Protein AF-W2NBD0-F1 (afdb_monomer)

Sequence (251 aa):
MLGKSKGVVDDVFKLLNLNTVLDDLLSHANWGAWVKYVEDSIPQNHRKDVLLETLLKHYDDQHTLSMLTKAMEDPSTTEIATALESHLSQAIKNQVNIWKDKRLGPGDVLKAFPAGEYASLDDIVGSNFLNSWVRYVDNVAPDADKVSEILTPLISRFGTDGVMNAIASSSAAQSKSLEDLLFKNWLGGPRVQSRTVEIVKRFVRSAFGNNVPKRVDDIVARYAVRYEKEGKTANDILRNIEATIARTATL

Nearest PDB structures (foldseek):
  7rqf-assembly1_A  TM=2.477E-01  e=3.258E-01  Pseudomonas aeruginosa PAO1
  9co0-assembly1_D  TM=1.928E-01  e=7.494E+00  Escherichia coli

Secondary structure (DSSP, 8-state):
--PPPHHHHHHHHHHTTTTS-GGGGGGSTTHHHHHHHHHHHS-GGGHHHHHHHHHHHHS-HHHHHHHHHHHTSSTTTHHHHHHHHHHHHHHHHHHHHHHHHTT--GGGHHHHS-TTT--SHHHHHHSHHHHHHHHHHHHH-TTS-HIIIIIHHHHHHH-HHHHHHHHHHS-TTTSHHHHHHHHHHHHT-SS--PPPHHHHHHHHHHHHTT---HHHHHHHHHHHHHIIIIIHHHHHHHHHHHHHHHHHHT-

Organism: Phytophthora nicotianae (NCBI:txid4792)

Structure (mmCIF, N/CA/C/O backbone):
data_AF-W2NBD0-F1
#
_entry.id   AF-W2NBD0-F1
#
loop_
_atom_site.group_PDB
_atom_site.id
_atom_site.type_symbol
_atom_site.label_atom_id
_atom_site.label_alt_id
_atom_site.label_comp_id
_atom_site.label_asym_id
_atom_site.label_entity_id
_atom_site.label_seq_id
_atom_site.pdbx_PDB_ins_code
_atom_site.Cartn_x
_atom_site.Cartn_y
_atom_site.Cartn_z
_atom_site.occupancy
_atom_site.B_iso_or_equiv
_atom_site.auth_seq_id
_atom_site.auth_comp_id
_atom_site.auth_asym_id
_atom_site.auth_atom_id
_atom_site.pdbx_PDB_model_num
ATOM 1 N N . MET A 1 1 ? 6.329 -3.010 -38.662 1.00 36.00 1 MET A N 1
ATOM 2 C CA . MET A 1 1 ? 6.947 -4.058 -37.823 1.00 36.00 1 MET A CA 1
ATOM 3 C C . MET A 1 1 ? 5.980 -4.387 -36.701 1.00 36.00 1 MET A C 1
ATOM 5 O O . MET A 1 1 ? 5.476 -3.460 -36.083 1.00 36.00 1 MET A O 1
ATOM 9 N N . LEU A 1 2 ? 5.655 -5.663 -36.495 1.00 44.69 2 LEU A N 1
ATOM 10 C CA . LEU A 1 2 ? 4.811 -6.098 -35.379 1.00 44.69 2 LEU A CA 1
ATOM 11 C C . LEU A 1 2 ? 5.685 -6.094 -34.120 1.00 44.69 2 LEU A C 1
ATOM 13 O O . LEU A 1 2 ? 6.594 -6.916 -34.019 1.00 44.69 2 LEU A O 1
ATOM 17 N N . GLY A 1 3 ? 5.463 -5.133 -33.219 1.00 53.34 3 GLY A N 1
ATOM 18 C CA . GLY A 1 3 ? 6.144 -5.105 -31.923 1.00 53.34 3 GLY A CA 1
ATOM 19 C C . GLY A 1 3 ? 5.927 -6.428 -31.189 1.00 53.34 3 GLY A C 1
ATOM 20 O O . GLY A 1 3 ? 4.843 -7.014 -31.270 1.00 53.34 3 GLY A O 1
ATOM 21 N N . LYS A 1 4 ? 6.964 -6.943 -30.522 1.00 66.81 4 LYS A N 1
ATOM 22 C CA . LYS A 1 4 ? 6.825 -8.167 -29.717 1.00 66.81 4 LYS A CA 1
ATOM 23 C C . LYS A 1 4 ? 5.887 -7.880 -28.541 1.00 66.81 4 LYS A C 1
ATOM 25 O O . LYS A 1 4 ? 5.804 -6.750 -28.065 1.00 66.81 4 LYS A O 1
ATOM 30 N N . SER A 1 5 ? 5.140 -8.889 -28.093 1.00 76.81 5 SER A N 1
ATOM 31 C CA . SER A 1 5 ? 4.182 -8.704 -27.000 1.00 76.81 5 SER A CA 1
ATOM 32 C C . SER A 1 5 ? 4.900 -8.461 -25.668 1.00 76.81 5 SER A C 1
ATOM 34 O O . SER A 1 5 ? 6.008 -8.953 -25.448 1.00 76.81 5 SER A O 1
ATOM 36 N N . LYS A 1 6 ? 4.236 -7.747 -24.750 1.00 77.25 6 LYS A N 1
ATOM 37 C CA . LYS A 1 6 ? 4.728 -7.486 -23.384 1.00 77.25 6 LYS A CA 1
ATOM 38 C C . LYS A 1 6 ? 5.143 -8.768 -22.643 1.00 77.25 6 LYS A C 1
ATOM 40 O O . LYS A 1 6 ? 6.111 -8.757 -21.898 1.00 77.25 6 LYS A O 1
ATOM 45 N N . GLY A 1 7 ? 4.456 -9.887 -22.901 1.00 79.12 7 GLY A N 1
ATOM 46 C CA . GLY A 1 7 ? 4.801 -11.191 -22.324 1.00 79.12 7 GLY A CA 1
ATOM 47 C C . GLY A 1 7 ? 6.192 -11.690 -22.725 1.00 79.12 7 GLY A C 1
ATOM 48 O O . GLY A 1 7 ? 6.914 -12.206 -21.887 1.00 79.12 7 GLY A O 1
ATOM 49 N N . VAL A 1 8 ? 6.623 -11.451 -23.967 1.00 87.62 8 VAL A N 1
ATOM 50 C CA . VAL A 1 8 ? 7.966 -11.861 -24.410 1.00 87.62 8 VAL A CA 1
ATOM 51 C C . VAL A 1 8 ? 9.048 -10.994 -23.760 1.00 87.62 8 VAL A C 1
ATOM 53 O O . VAL A 1 8 ? 10.109 -11.497 -23.403 1.00 87.62 8 VAL A O 1
ATOM 56 N N . VAL A 1 9 ? 8.785 -9.698 -23.567 1.00 92.06 9 VAL A N 1
ATOM 57 C CA . VAL A 1 9 ? 9.707 -8.803 -22.845 1.00 92.06 9 VAL A CA 1
ATOM 58 C C . VAL A 1 9 ? 9.909 -9.260 -21.397 1.00 92.06 9 VAL A C 1
ATOM 60 O O . VAL A 1 9 ? 11.041 -9.272 -20.911 1.00 92.06 9 VAL A O 1
ATOM 63 N N . ASP A 1 10 ? 8.825 -9.673 -20.743 1.00 88.38 10 ASP A N 1
ATOM 64 C CA . ASP A 1 10 ? 8.831 -10.238 -19.393 1.00 88.38 10 ASP A CA 1
ATOM 65 C C . ASP A 1 10 ? 9.623 -11.553 -19.305 1.00 88.38 10 ASP A C 1
ATOM 67 O O . ASP A 1 10 ? 10.409 -11.751 -18.379 1.00 88.38 10 ASP A O 1
ATOM 71 N N . ASP A 1 11 ? 9.463 -12.440 -20.287 1.00 91.94 11 ASP A N 1
ATOM 72 C CA . ASP A 1 11 ? 10.198 -13.706 -20.333 1.00 91.94 11 ASP A CA 1
ATOM 73 C C . ASP A 1 11 ? 11.707 -13.480 -20.501 1.00 91.94 11 ASP A C 1
ATOM 75 O O . ASP A 1 11 ? 12.511 -14.135 -19.836 1.00 91.94 11 ASP A O 1
ATOM 79 N N . VAL A 1 12 ? 12.109 -12.514 -21.336 1.00 94.56 12 VAL A N 1
ATOM 80 C CA . VAL A 1 12 ? 13.527 -12.149 -21.500 1.00 94.56 12 VAL A CA 1
ATOM 81 C C . VAL A 1 12 ? 14.085 -11.495 -20.233 1.00 94.56 12 VAL A C 1
ATOM 83 O O . VAL A 1 12 ? 15.227 -11.768 -19.868 1.00 94.56 12 VAL A O 1
ATOM 86 N N . PHE A 1 13 ? 13.293 -10.689 -19.520 1.00 94.44 13 PHE A N 1
ATOM 87 C CA . PHE A 1 13 ? 13.691 -10.117 -18.228 1.00 94.44 13 PHE A CA 1
ATOM 88 C C . PHE A 1 13 ? 14.053 -11.208 -17.211 1.00 94.44 13 PHE A C 1
ATOM 90 O O . PHE A 1 13 ? 15.125 -11.173 -16.600 1.00 94.44 13 PHE A O 1
ATOM 97 N N . LYS A 1 14 ? 13.193 -12.228 -17.095 1.00 92.38 14 LYS A N 1
ATOM 98 C CA . LYS A 1 14 ? 13.426 -13.398 -16.236 1.00 92.38 14 LYS A CA 1
ATOM 99 C C . LYS A 1 14 ? 14.607 -14.237 -16.703 1.00 92.38 14 LYS A C 1
ATOM 101 O O . LYS A 1 14 ? 15.419 -14.649 -15.885 1.00 92.38 14 LYS A O 1
ATOM 106 N N . LEU A 1 15 ? 14.729 -14.473 -18.012 1.00 95.50 15 LEU A N 1
ATOM 107 C CA . LEU A 1 15 ? 15.836 -15.244 -18.590 1.00 95.50 15 LEU A CA 1
ATOM 108 C C . LEU A 1 15 ? 17.200 -14.628 -18.251 1.00 95.50 15 LEU A C 1
ATOM 110 O O . LEU A 1 15 ? 18.184 -15.342 -18.078 1.00 95.50 15 LEU A O 1
ATOM 114 N N . LEU A 1 16 ? 17.250 -13.301 -18.139 1.00 95.25 16 LEU A N 1
ATOM 115 C CA . LEU A 1 16 ? 18.443 -12.548 -17.766 1.00 95.25 16 LEU A CA 1
ATOM 116 C C . LEU A 1 16 ? 18.661 -12.449 -16.246 1.00 95.25 16 LEU A C 1
ATOM 118 O O . LEU A 1 16 ? 19.601 -11.770 -15.823 1.00 95.25 16 LEU A O 1
ATOM 122 N N . ASN A 1 17 ? 17.834 -13.140 -15.450 1.00 92.50 17 ASN A N 1
ATOM 123 C CA . ASN A 1 17 ? 17.801 -13.138 -13.983 1.00 92.50 17 ASN A CA 1
ATOM 124 C C . ASN A 1 17 ? 17.629 -11.739 -13.377 1.00 92.50 17 ASN A C 1
ATOM 126 O O . ASN A 1 17 ? 18.101 -11.456 -12.278 1.00 92.50 17 ASN A O 1
ATOM 130 N N . LEU A 1 18 ? 16.947 -10.846 -14.097 1.00 93.62 18 LEU A N 1
ATOM 131 C CA . LEU A 1 18 ? 16.727 -9.473 -13.653 1.00 93.62 18 LEU A CA 1
ATOM 132 C C . LEU A 1 18 ? 15.542 -9.341 -12.697 1.00 93.62 18 LEU A C 1
ATOM 134 O O . LEU A 1 18 ? 15.295 -8.241 -12.227 1.00 93.62 18 LEU A O 1
ATOM 138 N N . ASN A 1 19 ? 14.825 -10.427 -12.389 1.00 89.38 19 ASN A N 1
ATOM 139 C CA . ASN A 1 19 ? 13.676 -10.472 -11.475 1.00 89.38 19 ASN A CA 1
ATOM 140 C C . ASN A 1 19 ? 14.040 -10.867 -10.028 1.00 89.38 19 ASN A C 1
ATOM 142 O O . ASN A 1 19 ? 13.145 -11.094 -9.218 1.00 89.38 19 ASN A O 1
ATOM 146 N N . THR A 1 20 ? 15.331 -10.994 -9.705 1.00 85.94 20 THR A N 1
ATOM 147 C CA . THR A 1 20 ? 15.807 -11.412 -8.372 1.00 85.94 20 THR A CA 1
ATOM 148 C C . THR A 1 20 ? 16.896 -10.507 -7.780 1.00 85.94 20 THR A C 1
ATOM 150 O O . THR A 1 20 ? 17.528 -10.890 -6.800 1.00 85.94 20 THR A O 1
ATOM 153 N N . VAL A 1 21 ? 17.166 -9.342 -8.376 1.00 86.75 21 VAL A N 1
ATOM 154 C CA . VAL A 1 21 ? 18.350 -8.497 -8.102 1.00 86.75 21 VAL A CA 1
ATOM 155 C C . VAL A 1 21 ? 17.994 -7.012 -7.947 1.00 86.75 21 VAL A C 1
ATOM 157 O O . VAL A 1 21 ? 18.671 -6.156 -8.501 1.00 86.75 21 VAL A O 1
ATOM 160 N N . LEU A 1 22 ? 16.915 -6.692 -7.221 1.00 85.19 22 LEU A N 1
ATOM 161 C CA . LEU A 1 22 ? 16.358 -5.332 -7.171 1.00 85.19 22 LEU A CA 1
ATOM 162 C C . LEU A 1 22 ? 17.394 -4.248 -6.833 1.00 85.19 22 LEU A C 1
ATOM 164 O O . LEU A 1 22 ? 17.531 -3.298 -7.597 1.00 85.19 22 LEU A O 1
ATOM 168 N N . ASP A 1 23 ? 18.131 -4.395 -5.729 1.00 84.00 23 ASP A N 1
ATOM 169 C CA . ASP A 1 23 ? 19.003 -3.334 -5.194 1.00 84.00 23 ASP A CA 1
ATOM 170 C C . ASP A 1 23 ? 20.110 -2.880 -6.159 1.00 84.00 23 ASP A C 1
ATOM 172 O O . ASP A 1 23 ? 20.491 -1.709 -6.135 1.00 84.00 23 ASP A O 1
ATOM 176 N N . ASP A 1 24 ? 20.578 -3.787 -7.020 1.00 86.31 24 ASP A N 1
ATOM 177 C CA . ASP A 1 24 ? 21.646 -3.557 -8.000 1.00 86.31 24 ASP A CA 1
ATOM 178 C C . ASP A 1 24 ? 21.129 -3.682 -9.444 1.00 86.31 24 ASP A C 1
ATOM 180 O O . ASP A 1 24 ? 21.897 -3.857 -10.389 1.00 86.31 24 ASP A O 1
ATOM 184 N N . LEU A 1 25 ? 19.808 -3.618 -9.647 1.00 92.00 25 LEU A N 1
ATOM 185 C CA . LEU A 1 25 ? 19.186 -3.926 -10.933 1.00 92.00 25 LEU A CA 1
ATOM 186 C C . LEU A 1 25 ? 19.734 -3.057 -12.066 1.00 92.00 25 LEU A C 1
ATOM 188 O O . LEU A 1 25 ? 20.063 -3.569 -13.133 1.00 92.00 25 LEU A O 1
ATOM 192 N N . LEU A 1 26 ? 19.828 -1.747 -11.832 1.00 91.19 26 LEU A N 1
ATOM 193 C CA . LEU A 1 26 ? 20.241 -0.780 -12.851 1.00 91.19 26 LEU A CA 1
ATOM 194 C C . LEU A 1 26 ? 21.747 -0.823 -13.148 1.00 91.19 26 LEU A C 1
ATOM 196 O O . LEU A 1 26 ? 22.162 -0.375 -14.216 1.00 91.19 26 LEU A O 1
ATOM 200 N N . SER A 1 27 ? 22.551 -1.390 -12.245 1.00 89.62 27 SER A N 1
ATOM 201 C CA . SER A 1 27 ? 23.989 -1.624 -12.427 1.00 89.62 27 SER A CA 1
ATOM 202 C C . SER A 1 27 ? 24.309 -3.066 -12.851 1.00 89.62 27 SER A C 1
ATOM 204 O O . SER A 1 27 ? 25.459 -3.386 -13.161 1.00 89.62 27 SER A O 1
ATOM 206 N N . HIS A 1 28 ? 23.303 -3.945 -12.917 1.00 93.38 28 HIS A N 1
ATOM 207 C CA . HIS A 1 28 ? 23.473 -5.344 -13.284 1.00 93.38 28 HIS A CA 1
ATOM 208 C C . HIS A 1 28 ? 23.967 -5.491 -14.731 1.00 93.38 28 HIS A C 1
ATOM 210 O O . HIS A 1 28 ? 23.436 -4.876 -15.657 1.00 93.38 28 HIS A O 1
ATOM 216 N N . ALA A 1 29 ? 24.929 -6.390 -14.966 1.00 92.94 29 ALA A N 1
ATOM 217 C CA . ALA A 1 29 ? 25.573 -6.558 -16.276 1.00 92.94 29 ALA A CA 1
ATOM 218 C C . ALA A 1 29 ? 24.587 -6.861 -17.427 1.00 92.94 29 ALA A C 1
ATOM 220 O O . ALA A 1 29 ? 24.821 -6.478 -18.572 1.00 92.94 29 ALA A O 1
ATOM 221 N N . ASN A 1 30 ? 23.461 -7.516 -17.121 1.00 94.75 30 ASN A N 1
ATOM 222 C CA . ASN A 1 30 ? 22.426 -7.850 -18.107 1.00 94.75 30 ASN A CA 1
ATOM 223 C C . ASN A 1 30 ? 21.367 -6.751 -18.316 1.00 94.75 30 ASN A C 1
ATOM 225 O O . ASN A 1 30 ? 20.561 -6.873 -19.240 1.00 94.75 30 ASN A O 1
ATOM 229 N N . TRP A 1 31 ? 21.348 -5.690 -17.500 1.00 92.88 31 TRP A N 1
ATOM 230 C CA . TRP A 1 31 ? 20.348 -4.619 -17.593 1.00 92.88 31 TRP A CA 1
ATOM 231 C C . TRP A 1 31 ? 20.356 -3.957 -18.972 1.00 92.88 31 TRP A C 1
ATOM 233 O O . TRP A 1 31 ? 19.327 -3.895 -19.644 1.00 92.88 31 TRP A O 1
ATOM 243 N N . GLY A 1 32 ? 21.538 -3.556 -19.449 1.00 92.12 32 GLY A N 1
ATOM 244 C CA . GLY A 1 32 ? 21.684 -2.922 -20.761 1.00 92.12 32 GLY A CA 1
ATOM 245 C C . GLY A 1 32 ? 21.247 -3.825 -21.921 1.00 92.12 32 GLY A C 1
ATOM 246 O O . GLY A 1 32 ? 20.651 -3.348 -22.886 1.00 92.12 32 GLY A O 1
ATOM 247 N N . ALA A 1 33 ? 21.478 -5.139 -21.813 1.00 94.44 33 ALA A N 1
ATOM 248 C CA . ALA A 1 33 ? 21.030 -6.102 -22.818 1.00 94.44 33 ALA A CA 1
ATOM 249 C C . ALA A 1 33 ? 19.498 -6.189 -22.877 1.00 94.44 33 ALA A C 1
ATOM 251 O O . ALA A 1 33 ? 18.922 -6.235 -23.966 1.00 94.44 33 ALA A O 1
ATOM 252 N N . TRP A 1 34 ? 18.835 -6.159 -21.720 1.00 95.62 34 TRP A N 1
ATOM 253 C CA . TRP A 1 34 ? 17.378 -6.153 -21.655 1.00 95.62 34 TRP A CA 1
ATOM 254 C C . TRP A 1 34 ? 16.769 -4.838 -22.154 1.00 95.62 34 TRP A C 1
ATOM 256 O O . TRP A 1 34 ? 15.840 -4.872 -22.959 1.00 95.62 34 TRP A O 1
ATOM 266 N N . VAL A 1 35 ? 17.313 -3.683 -21.755 1.00 92.81 35 VAL A N 1
ATOM 267 C CA . VAL A 1 35 ? 16.840 -2.374 -22.246 1.00 92.81 35 VAL A CA 1
ATOM 268 C C . VAL A 1 35 ? 16.938 -2.309 -23.768 1.00 92.81 35 VAL A C 1
ATOM 270 O O . VAL A 1 35 ? 15.956 -1.974 -24.430 1.00 92.81 35 VAL A O 1
ATOM 273 N N . LYS A 1 36 ? 18.071 -2.733 -24.340 1.00 92.81 36 LYS A N 1
ATOM 274 C CA . LYS A 1 36 ? 18.238 -2.814 -25.795 1.00 92.81 36 LYS A CA 1
ATOM 275 C C . LYS A 1 36 ? 17.210 -3.744 -26.442 1.00 92.81 36 LYS A C 1
ATOM 277 O O . LYS A 1 36 ? 16.628 -3.406 -27.469 1.00 92.81 36 LYS A O 1
ATOM 282 N N . TYR A 1 37 ? 16.934 -4.891 -25.822 1.00 93.62 37 TYR A N 1
ATOM 283 C CA . TYR A 1 37 ? 15.894 -5.797 -26.303 1.00 93.62 37 TYR A CA 1
ATOM 284 C C . TYR A 1 37 ? 14.514 -5.123 -26.352 1.00 93.62 37 TYR A C 1
ATOM 286 O O . TYR A 1 37 ? 13.790 -5.283 -27.338 1.00 93.62 37 TYR A O 1
ATOM 294 N N . VAL A 1 38 ? 14.157 -4.341 -25.328 1.00 92.75 38 VAL A N 1
ATOM 295 C CA . VAL A 1 38 ? 12.920 -3.543 -25.309 1.00 92.75 38 VAL A CA 1
ATOM 296 C C . VAL A 1 38 ? 12.929 -2.499 -26.422 1.00 92.75 38 VAL A C 1
ATOM 298 O O . VAL A 1 38 ? 11.927 -2.349 -27.117 1.00 92.75 38 VAL A O 1
ATOM 301 N N . GLU A 1 39 ? 14.042 -1.804 -26.641 1.00 92.06 39 GLU A N 1
ATOM 302 C CA . GLU A 1 39 ? 14.159 -0.795 -27.697 1.00 92.06 39 GLU A CA 1
ATOM 303 C C . GLU A 1 39 ? 13.963 -1.372 -29.102 1.00 92.06 39 GLU A C 1
ATOM 305 O O . GLU A 1 39 ? 13.240 -0.782 -29.913 1.00 92.06 39 GLU A O 1
ATOM 310 N N . ASP A 1 40 ? 14.551 -2.538 -29.362 1.00 92.94 40 ASP A N 1
ATOM 311 C CA . ASP A 1 40 ? 14.449 -3.246 -30.640 1.00 92.94 40 ASP A CA 1
ATOM 312 C C . ASP A 1 40 ? 13.053 -3.867 -30.846 1.00 92.94 40 ASP A C 1
ATOM 314 O O . ASP A 1 40 ? 12.595 -4.042 -31.978 1.00 92.94 40 ASP A O 1
ATOM 318 N N . SER A 1 41 ? 12.354 -4.190 -29.752 1.00 91.06 41 SER A N 1
ATOM 319 C CA . SER A 1 41 ? 11.102 -4.958 -29.781 1.00 91.06 41 SER A CA 1
ATOM 320 C C . SER A 1 41 ? 9.831 -4.120 -29.623 1.00 91.06 41 SER A C 1
ATOM 322 O O . SER A 1 41 ? 8.762 -4.562 -30.061 1.00 91.06 41 SER A O 1
ATOM 324 N N . ILE A 1 42 ? 9.919 -2.942 -28.996 1.00 91.94 42 ILE A N 1
ATOM 325 C CA . ILE A 1 42 ? 8.780 -2.111 -28.582 1.00 91.94 42 ILE A CA 1
ATOM 326 C C . ILE A 1 42 ? 8.844 -0.725 -29.250 1.00 91.94 42 ILE A C 1
ATOM 328 O O . ILE A 1 42 ? 9.890 -0.062 -29.215 1.00 91.94 42 ILE A O 1
ATOM 332 N N . PRO A 1 43 ? 7.726 -0.234 -29.828 1.00 91.06 43 PRO A N 1
ATOM 333 C CA . PRO A 1 43 ? 7.643 1.118 -30.376 1.00 91.06 43 PRO A CA 1
ATOM 334 C C . PRO A 1 43 ? 8.044 2.183 -29.354 1.00 91.06 43 PRO A C 1
ATOM 336 O O . PRO A 1 43 ? 7.675 2.096 -28.184 1.00 91.06 43 PRO A O 1
ATOM 339 N N . GLN A 1 44 ? 8.761 3.214 -29.805 1.00 88.38 44 GLN A N 1
ATOM 340 C CA . GLN A 1 44 ? 9.355 4.243 -28.942 1.00 88.38 44 GLN A CA 1
ATOM 341 C C . GLN A 1 44 ? 8.372 4.852 -27.930 1.00 88.38 44 GLN A C 1
ATOM 343 O O . GLN A 1 44 ? 8.741 5.075 -26.780 1.00 88.38 44 GLN A O 1
ATOM 348 N N . ASN A 1 45 ? 7.120 5.073 -28.333 1.00 86.69 45 ASN A N 1
ATOM 349 C CA . ASN A 1 45 ? 6.076 5.662 -27.496 1.00 86.69 45 ASN A CA 1
ATOM 350 C C . ASN A 1 45 ? 5.583 4.746 -26.358 1.00 86.69 45 ASN A C 1
ATOM 352 O O . ASN A 1 45 ? 4.936 5.246 -25.448 1.00 86.69 45 ASN A O 1
ATOM 356 N N . HIS A 1 46 ? 5.892 3.445 -26.387 1.00 86.81 46 HIS A N 1
ATOM 357 C CA . HIS A 1 46 ? 5.487 2.466 -25.369 1.00 86.81 46 HIS A CA 1
ATOM 358 C C . HIS A 1 46 ? 6.655 1.905 -24.550 1.00 86.81 46 HIS A C 1
ATOM 360 O O . HIS A 1 46 ? 6.430 1.167 -23.595 1.00 86.81 46 HIS A O 1
ATOM 366 N N . ARG A 1 47 ? 7.909 2.225 -24.899 1.00 89.38 47 ARG A N 1
ATOM 367 C CA . ARG A 1 47 ? 9.090 1.643 -24.235 1.00 89.38 47 ARG A CA 1
ATOM 368 C C . ARG A 1 47 ? 9.097 1.912 -22.735 1.00 89.38 47 ARG A C 1
ATOM 370 O O . ARG A 1 47 ? 9.299 0.985 -21.967 1.00 89.38 47 ARG A O 1
ATOM 377 N N . LYS A 1 48 ? 8.829 3.155 -22.322 1.00 84.75 48 LYS A N 1
ATOM 378 C CA . LYS A 1 48 ? 8.813 3.534 -20.901 1.00 84.75 48 LYS A CA 1
ATOM 379 C C . LYS A 1 48 ? 7.725 2.803 -20.115 1.00 84.75 48 LYS A C 1
ATOM 381 O O . LYS A 1 48 ? 8.006 2.329 -19.021 1.00 84.75 48 LYS A O 1
ATOM 386 N N . ASP A 1 49 ? 6.536 2.652 -20.704 1.00 84.44 49 ASP A N 1
ATOM 387 C CA . ASP A 1 49 ? 5.446 1.877 -20.103 1.00 84.44 49 ASP A CA 1
ATOM 388 C C . ASP A 1 49 ? 5.869 0.423 -19.911 1.00 84.44 49 ASP A C 1
ATOM 390 O O . ASP A 1 49 ? 5.737 -0.113 -18.822 1.00 84.44 49 ASP A O 1
ATOM 394 N N . VAL A 1 50 ? 6.452 -0.201 -20.938 1.00 88.56 50 VAL A N 1
ATOM 395 C CA . VAL A 1 50 ? 6.886 -1.602 -20.866 1.00 88.56 50 VAL A CA 1
ATOM 396 C C . VAL A 1 50 ? 8.031 -1.803 -19.872 1.00 88.56 50 VAL A C 1
ATOM 398 O O . VAL A 1 50 ? 8.023 -2.798 -19.146 1.00 88.56 50 VAL A O 1
ATOM 401 N N . LEU A 1 51 ? 8.996 -0.877 -19.821 1.00 89.19 51 LEU A N 1
ATOM 402 C CA . LEU A 1 51 ? 10.073 -0.918 -18.833 1.00 89.19 51 LEU A CA 1
ATOM 403 C C . LEU A 1 51 ? 9.476 -0.904 -17.424 1.00 89.19 51 LEU A C 1
ATOM 405 O O . LEU A 1 51 ? 9.720 -1.827 -16.652 1.00 89.19 51 LEU A O 1
ATOM 409 N N . LEU A 1 52 ? 8.645 0.097 -17.123 1.00 86.38 52 LEU A N 1
ATOM 410 C CA . LEU A 1 52 ? 8.046 0.252 -15.804 1.00 86.38 52 LEU A CA 1
ATOM 411 C C . LEU A 1 52 ? 7.119 -0.919 -15.454 1.00 86.38 52 LEU A C 1
ATOM 413 O O . LEU A 1 52 ? 7.282 -1.510 -14.398 1.00 86.38 52 LEU A O 1
ATOM 417 N N . GLU A 1 53 ? 6.198 -1.305 -16.336 1.00 83.56 53 GLU A N 1
ATOM 418 C CA . GLU A 1 53 ? 5.280 -2.429 -16.105 1.00 83.56 53 GLU A CA 1
ATOM 419 C C . GLU A 1 53 ? 6.021 -3.743 -15.833 1.00 83.56 53 GLU A C 1
ATOM 421 O O . GLU A 1 53 ? 5.570 -4.536 -15.012 1.00 83.56 53 GLU A O 1
ATOM 426 N N . THR A 1 54 ? 7.162 -3.981 -16.490 1.00 88.38 54 THR A N 1
ATOM 427 C CA . THR A 1 54 ? 7.969 -5.178 -16.211 1.00 88.38 54 THR A CA 1
ATOM 428 C C . THR A 1 54 ? 8.606 -5.094 -14.828 1.00 88.38 54 THR A C 1
ATOM 430 O O . THR A 1 54 ? 8.586 -6.083 -14.100 1.00 88.38 54 THR A O 1
ATOM 433 N N . LEU A 1 55 ? 9.119 -3.922 -14.431 1.00 88.12 55 LEU A N 1
ATOM 434 C CA . LEU A 1 55 ? 9.647 -3.717 -13.080 1.00 88.12 55 LEU A CA 1
ATOM 435 C C . LEU A 1 55 ? 8.565 -3.954 -12.025 1.00 88.12 55 LEU A C 1
ATOM 437 O O . LEU A 1 55 ? 8.764 -4.801 -11.164 1.00 88.12 55 LEU A O 1
ATOM 441 N N . LEU A 1 56 ? 7.409 -3.295 -12.149 1.00 80.81 56 LEU A N 1
ATOM 442 C CA . LEU A 1 56 ? 6.303 -3.391 -11.183 1.00 80.81 56 LEU A CA 1
ATOM 443 C C . LEU A 1 56 ? 5.643 -4.782 -11.150 1.00 80.81 56 LEU A C 1
ATOM 445 O O . LEU A 1 56 ? 4.917 -5.123 -10.222 1.00 80.81 56 LEU A O 1
ATOM 449 N N . LYS A 1 57 ? 5.891 -5.619 -12.165 1.00 80.31 57 LYS A N 1
ATOM 450 C CA . LYS A 1 57 ? 5.433 -7.013 -12.184 1.00 80.31 57 LYS A CA 1
ATOM 451 C C . LYS A 1 57 ? 6.295 -7.943 -11.325 1.00 80.31 57 LYS A C 1
ATOM 453 O O . LYS A 1 57 ? 5.784 -8.951 -10.841 1.00 80.31 57 LYS A O 1
ATOM 458 N N . HIS A 1 58 ? 7.587 -7.650 -11.176 1.00 83.31 58 HIS A N 1
ATOM 459 C CA . HIS A 1 58 ? 8.530 -8.482 -10.405 1.00 83.31 58 HIS A CA 1
ATOM 460 C C . HIS A 1 58 ? 8.917 -7.873 -9.075 1.00 83.31 58 HIS A C 1
ATOM 462 O O . HIS A 1 58 ? 9.289 -8.591 -8.150 1.00 83.31 58 HIS A O 1
ATOM 468 N N . TYR A 1 59 ? 8.854 -6.554 -9.005 1.00 80.38 59 TYR A N 1
ATOM 469 C CA . TYR A 1 59 ? 9.288 -5.777 -7.876 1.00 80.38 59 TYR A CA 1
ATOM 470 C C . TYR A 1 59 ? 8.160 -4.916 -7.402 1.00 80.38 59 TYR A C 1
ATOM 472 O O . TYR A 1 59 ? 7.418 -4.309 -8.165 1.00 80.38 59 TYR A O 1
ATOM 480 N N . ASP A 1 60 ? 8.070 -4.875 -6.096 1.00 73.06 60 ASP A N 1
ATOM 481 C CA . ASP A 1 60 ? 7.052 -4.129 -5.430 1.00 73.06 60 ASP A CA 1
ATOM 482 C C . ASP A 1 60 ? 7.345 -2.629 -5.594 1.00 73.06 60 ASP A C 1
ATOM 484 O O . ASP A 1 60 ? 8.498 -2.174 -5.664 1.00 73.06 60 ASP A O 1
ATOM 488 N N . ASP A 1 61 ? 6.285 -1.852 -5.752 1.00 72.44 61 ASP A N 1
ATOM 489 C CA . ASP A 1 61 ? 6.439 -0.529 -6.324 1.00 72.44 61 ASP A CA 1
ATOM 490 C C . ASP A 1 61 ? 7.170 0.465 -5.389 1.00 72.44 61 ASP A C 1
ATOM 492 O O . ASP A 1 61 ? 7.780 1.437 -5.853 1.00 72.44 61 ASP A 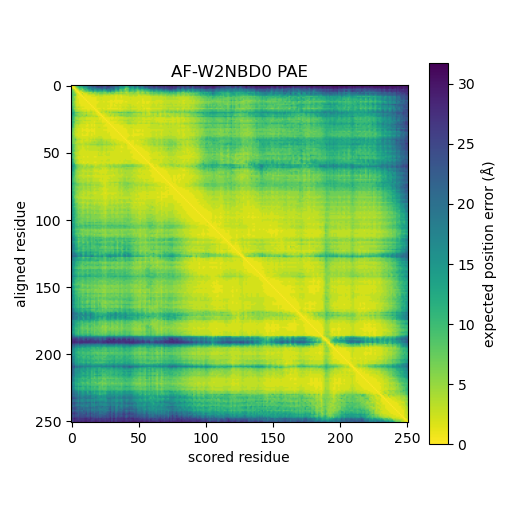O 1
ATOM 496 N N . GLN A 1 62 ? 7.150 0.223 -4.071 1.00 72.12 62 GLN A N 1
ATOM 497 C CA . GLN A 1 62 ? 7.841 1.068 -3.098 1.00 72.12 62 GLN A CA 1
ATOM 498 C C . GLN A 1 62 ? 9.338 0.764 -3.043 1.00 72.12 62 GLN A C 1
ATOM 500 O O . GLN A 1 62 ? 10.136 1.707 -3.010 1.00 72.12 62 GLN A O 1
ATOM 505 N N . HIS A 1 63 ? 9.742 -0.509 -3.037 1.00 77.44 63 HIS A N 1
ATOM 506 C CA . HIS A 1 63 ? 11.164 -0.825 -3.155 1.00 77.44 63 HIS A CA 1
ATOM 507 C C . HIS A 1 63 ? 11.692 -0.439 -4.534 1.00 77.44 63 HIS A C 1
ATOM 509 O O . HIS A 1 63 ? 12.819 0.038 -4.619 1.00 77.44 63 HIS A O 1
ATOM 515 N N . THR A 1 64 ? 10.867 -0.514 -5.584 1.00 85.62 64 THR A N 1
ATOM 516 C CA . THR A 1 64 ? 11.201 0.059 -6.895 1.00 85.62 64 THR A CA 1
ATOM 517 C C . THR A 1 64 ? 11.478 1.558 -6.776 1.00 85.62 64 THR A C 1
ATOM 519 O O . THR A 1 64 ? 12.543 2.008 -7.186 1.00 85.62 64 THR A O 1
ATOM 522 N N . LEU A 1 65 ? 10.592 2.341 -6.148 1.00 84.25 65 LEU A N 1
ATOM 523 C CA . LEU A 1 65 ? 10.816 3.779 -5.943 1.00 84.25 65 LEU A CA 1
ATOM 524 C C . LEU A 1 65 ? 12.070 4.070 -5.099 1.00 84.25 65 LEU A C 1
ATOM 526 O O . LEU A 1 65 ? 12.839 4.977 -5.421 1.00 84.25 65 LEU A O 1
ATOM 530 N N . SER A 1 66 ? 12.294 3.303 -4.029 1.00 84.69 66 SER A N 1
ATOM 531 C CA . SER A 1 66 ? 13.480 3.435 -3.172 1.00 84.69 66 SER A CA 1
ATOM 532 C C . SER A 1 66 ? 14.770 3.108 -3.926 1.00 84.69 66 SER A C 1
ATOM 534 O O . SER A 1 66 ? 15.751 3.840 -3.804 1.00 84.69 66 SER A O 1
ATOM 536 N N . MET A 1 67 ? 14.768 2.033 -4.715 1.00 91.12 67 MET A N 1
ATOM 537 C CA . MET A 1 67 ? 15.882 1.639 -5.574 1.00 91.12 67 MET A CA 1
ATOM 538 C C . MET A 1 67 ? 16.167 2.726 -6.608 1.00 91.12 67 MET A C 1
ATOM 540 O O . MET A 1 67 ? 17.313 3.143 -6.734 1.00 91.12 67 MET A O 1
ATOM 544 N N . LEU A 1 68 ? 15.135 3.254 -7.274 1.00 92.44 68 LEU A N 1
ATOM 545 C CA . LEU A 1 68 ? 15.285 4.349 -8.234 1.00 92.44 68 LEU A CA 1
ATOM 546 C C . LEU A 1 68 ? 15.866 5.598 -7.564 1.00 92.44 68 LEU A C 1
ATOM 548 O O . LEU A 1 68 ? 16.812 6.177 -8.083 1.00 92.44 68 LEU A O 1
ATOM 552 N N . THR A 1 69 ? 15.376 5.965 -6.378 1.00 91.06 69 THR A N 1
ATOM 553 C CA . THR A 1 69 ? 15.884 7.122 -5.619 1.00 91.06 69 THR A CA 1
ATOM 554 C C . THR A 1 69 ? 17.363 6.953 -5.271 1.00 91.06 69 THR A C 1
ATOM 556 O O . THR A 1 69 ? 18.144 7.878 -5.459 1.00 91.06 69 THR A O 1
ATOM 559 N N . LYS A 1 70 ? 17.772 5.759 -4.827 1.00 92.06 70 LYS A N 1
ATOM 560 C CA . LYS A 1 70 ? 19.181 5.442 -4.555 1.00 92.06 70 LYS A CA 1
ATOM 561 C C . LYS A 1 70 ? 20.023 5.464 -5.836 1.00 92.06 70 LYS A C 1
ATOM 563 O O . LYS A 1 70 ? 21.107 6.032 -5.857 1.00 92.06 70 LYS A O 1
ATOM 568 N N . ALA A 1 71 ? 19.522 4.886 -6.924 1.00 92.19 71 ALA A N 1
ATOM 569 C CA . ALA A 1 71 ? 20.213 4.845 -8.211 1.00 92.19 71 ALA A CA 1
ATOM 570 C C . ALA A 1 71 ? 20.352 6.229 -8.874 1.00 92.19 71 ALA A C 1
ATOM 572 O O . ALA A 1 71 ? 21.198 6.410 -9.749 1.00 92.19 71 ALA A O 1
ATOM 573 N N . MET A 1 72 ? 19.564 7.223 -8.457 1.00 94.19 72 MET A N 1
ATOM 574 C CA . MET A 1 72 ? 19.758 8.616 -8.872 1.00 94.19 72 MET A CA 1
ATOM 575 C C . MET A 1 72 ? 21.044 9.232 -8.302 1.00 94.19 72 MET A C 1
ATOM 577 O O . MET A 1 72 ? 21.558 10.184 -8.893 1.00 94.19 72 MET A O 1
ATOM 581 N N . GLU A 1 73 ? 21.571 8.692 -7.197 1.00 93.56 73 GLU A N 1
ATOM 582 C CA . GLU A 1 73 ? 22.797 9.165 -6.539 1.00 93.56 73 GLU A CA 1
ATOM 583 C C . GLU A 1 73 ? 24.078 8.659 -7.227 1.00 93.56 73 GLU A C 1
ATOM 585 O O . GLU A 1 73 ? 25.136 9.271 -7.080 1.00 93.56 73 GLU A O 1
ATOM 590 N N . ASP A 1 74 ? 23.994 7.573 -8.002 1.00 91.44 74 ASP A N 1
ATOM 591 C CA . ASP A 1 74 ? 25.120 7.021 -8.761 1.00 91.44 74 ASP A CA 1
ATOM 592 C C . ASP A 1 74 ? 25.157 7.618 -10.186 1.00 91.44 74 ASP A C 1
ATOM 594 O O . ASP A 1 74 ? 24.197 7.460 -10.952 1.00 91.44 74 ASP A O 1
ATOM 598 N N . PRO A 1 75 ? 26.262 8.277 -10.597 1.00 92.75 75 PRO A N 1
ATOM 599 C CA . PRO A 1 75 ? 26.398 8.865 -11.931 1.00 92.75 75 PRO A CA 1
ATOM 600 C C . PRO A 1 75 ? 26.182 7.888 -13.095 1.00 92.75 75 PRO A C 1
ATOM 602 O O . PRO A 1 75 ? 25.790 8.318 -14.178 1.00 92.75 75 PRO A O 1
ATOM 605 N N . SER A 1 76 ? 26.441 6.592 -12.899 1.00 90.00 76 SER A N 1
ATOM 606 C CA . SER A 1 76 ? 26.272 5.562 -13.930 1.00 90.00 76 SER A CA 1
ATOM 607 C C . SER A 1 76 ? 24.812 5.159 -14.155 1.00 90.00 76 SER A C 1
ATOM 609 O O . SER A 1 76 ? 24.467 4.698 -15.244 1.00 90.00 76 SER A O 1
ATOM 611 N N . THR A 1 77 ? 23.940 5.371 -13.165 1.00 91.12 77 THR A N 1
ATOM 612 C CA . THR A 1 77 ? 22.519 4.989 -13.221 1.00 91.12 77 THR A CA 1
ATOM 613 C C . THR A 1 77 ? 21.561 6.179 -13.147 1.00 91.12 77 THR A C 1
ATOM 615 O O . THR A 1 77 ? 20.362 6.009 -13.372 1.00 91.12 77 THR A O 1
ATOM 618 N N . THR A 1 78 ? 22.066 7.390 -12.890 1.00 94.19 78 THR A N 1
ATOM 619 C CA . THR A 1 78 ? 21.246 8.578 -12.609 1.00 94.19 78 THR A CA 1
ATOM 620 C C . THR A 1 78 ? 20.254 8.936 -13.717 1.00 94.19 78 THR A C 1
ATOM 622 O O . THR A 1 78 ? 19.090 9.236 -13.439 1.00 94.19 78 THR A O 1
ATOM 625 N N . GLU A 1 79 ? 20.662 8.835 -14.985 1.00 91.19 79 GLU A N 1
ATOM 626 C CA . GLU A 1 79 ? 19.813 9.189 -16.127 1.00 91.19 79 GLU A CA 1
ATOM 627 C C . GLU A 1 79 ? 18.604 8.249 -16.242 1.00 91.19 79 GLU A C 1
ATOM 629 O O . GLU A 1 79 ? 17.455 8.701 -16.290 1.00 91.19 79 GLU A O 1
ATOM 634 N N . ILE A 1 80 ? 18.847 6.933 -16.233 1.00 87.94 80 ILE A N 1
ATOM 635 C CA . ILE A 1 80 ? 17.781 5.934 -16.357 1.00 87.94 80 ILE A CA 1
ATOM 636 C C . ILE A 1 80 ? 16.897 5.898 -15.107 1.00 87.94 80 ILE A C 1
ATOM 638 O O . ILE A 1 80 ? 15.676 5.790 -15.231 1.00 87.94 80 ILE A O 1
ATOM 642 N N . ALA A 1 81 ? 17.484 6.063 -13.918 1.00 92.00 81 ALA A N 1
ATOM 643 C CA . ALA A 1 81 ? 16.742 6.102 -12.665 1.00 92.00 81 ALA A CA 1
ATOM 644 C C . ALA A 1 81 ? 15.780 7.298 -12.622 1.00 92.00 81 ALA A C 1
ATOM 646 O O . ALA A 1 81 ? 14.593 7.121 -12.349 1.00 92.00 81 ALA A O 1
ATOM 647 N N . THR A 1 82 ? 16.254 8.488 -13.009 1.00 93.69 82 THR A N 1
ATOM 648 C CA . THR A 1 82 ? 15.421 9.700 -13.111 1.00 93.69 82 THR A CA 1
ATOM 649 C C . THR A 1 82 ? 14.295 9.522 -14.131 1.00 93.69 82 THR A C 1
ATOM 651 O O . THR A 1 82 ? 13.151 9.906 -13.883 1.00 93.69 82 THR A O 1
ATOM 654 N N . ALA A 1 83 ? 14.586 8.917 -15.286 1.00 90.31 83 ALA A N 1
ATOM 655 C CA . ALA A 1 83 ? 13.580 8.685 -16.319 1.00 90.31 83 ALA A CA 1
ATOM 656 C C . ALA A 1 83 ? 12.479 7.708 -15.868 1.00 90.31 83 ALA A C 1
ATOM 658 O O . ALA A 1 83 ? 11.306 7.940 -16.173 1.00 90.31 83 ALA A O 1
ATOM 659 N N . LEU A 1 84 ? 12.843 6.633 -15.160 1.00 90.75 84 LEU A N 1
ATOM 660 C CA . LEU A 1 84 ? 11.901 5.639 -14.634 1.00 90.75 84 LEU A CA 1
ATOM 661 C C . LEU A 1 84 ? 11.094 6.180 -13.448 1.00 90.75 84 LEU A C 1
ATOM 663 O O . LEU A 1 84 ? 9.883 5.965 -13.406 1.00 90.75 84 LEU A O 1
ATOM 667 N N . GLU A 1 85 ? 11.725 6.924 -12.533 1.00 91.62 85 GLU A N 1
ATOM 668 C CA . GLU A 1 85 ? 11.038 7.581 -11.412 1.00 91.62 85 GLU A CA 1
ATOM 669 C C . GLU A 1 85 ? 9.992 8.569 -11.934 1.00 91.62 85 GLU A C 1
ATOM 671 O O . GLU A 1 85 ? 8.820 8.479 -11.568 1.00 91.62 85 GLU A O 1
ATOM 676 N N . SER A 1 86 ? 10.377 9.435 -12.877 1.00 91.00 86 SER A N 1
ATOM 677 C CA . SER A 1 86 ? 9.465 10.413 -13.471 1.00 91.00 86 SER A CA 1
ATOM 678 C C . SER A 1 86 ? 8.269 9.738 -14.150 1.00 91.00 86 SER A C 1
ATOM 680 O O . SER A 1 86 ? 7.133 10.210 -14.037 1.00 91.00 86 SER A O 1
ATOM 682 N N . HIS A 1 87 ? 8.501 8.602 -14.819 1.00 89.19 87 HIS A N 1
ATOM 683 C CA . HIS A 1 87 ? 7.443 7.830 -15.470 1.00 89.19 87 HIS A CA 1
ATOM 684 C C . HIS A 1 87 ? 6.487 7.186 -14.460 1.00 89.19 87 HIS A C 1
ATOM 686 O O . HIS A 1 87 ? 5.270 7.267 -14.632 1.00 89.19 87 HIS A O 1
ATOM 692 N N . LEU A 1 88 ? 7.016 6.620 -13.370 1.00 87.56 88 LEU A N 1
ATOM 693 C CA . LEU A 1 88 ? 6.221 6.072 -12.268 1.00 87.56 88 LEU A CA 1
ATOM 694 C C . LEU A 1 88 ? 5.372 7.153 -11.592 1.00 87.56 88 LEU A C 1
ATOM 696 O O . LEU A 1 88 ? 4.160 6.991 -11.428 1.00 87.56 88 LEU A O 1
ATOM 700 N N . SER A 1 89 ? 5.982 8.294 -11.279 1.00 86.88 89 SER A N 1
ATOM 701 C CA . SER A 1 89 ? 5.299 9.462 -10.727 1.00 86.88 89 SER A CA 1
ATOM 702 C C . SER A 1 89 ? 4.186 9.968 -11.655 1.00 86.88 89 SER A C 1
ATOM 704 O O . SER A 1 89 ? 3.087 10.302 -11.196 1.00 86.88 89 SER A O 1
ATOM 706 N N . GLN A 1 90 ? 4.407 9.962 -12.973 1.00 89.62 90 GLN A N 1
ATOM 707 C CA . GLN A 1 90 ? 3.378 10.320 -13.950 1.00 89.62 90 GLN A CA 1
ATOM 708 C C . GLN A 1 90 ? 2.244 9.284 -14.018 1.00 89.62 90 GLN A C 1
ATOM 710 O O . GLN A 1 90 ? 1.079 9.680 -14.094 1.00 89.62 90 GLN A O 1
ATOM 715 N N . ALA A 1 91 ? 2.545 7.984 -13.949 1.00 86.50 91 ALA A N 1
ATOM 716 C CA . ALA A 1 91 ? 1.534 6.926 -13.909 1.00 86.50 91 ALA A CA 1
ATOM 717 C C . ALA A 1 91 ? 0.632 7.054 -12.668 1.00 86.50 91 ALA A C 1
ATOM 719 O O . ALA A 1 91 ? -0.596 7.050 -12.789 1.00 86.50 91 ALA A O 1
ATOM 720 N N . ILE A 1 92 ? 1.224 7.290 -11.492 1.00 86.69 92 ILE A N 1
ATOM 721 C CA . ILE A 1 92 ? 0.489 7.560 -10.246 1.00 86.69 92 ILE A CA 1
ATOM 722 C C . ILE A 1 92 ? -0.394 8.803 -10.397 1.00 86.69 92 ILE A C 1
ATOM 724 O O . ILE A 1 92 ? -1.580 8.776 -10.060 1.00 86.69 92 ILE A O 1
ATOM 728 N N . LYS A 1 93 ? 0.148 9.890 -10.954 1.00 89.94 93 LYS A N 1
ATOM 729 C CA . LYS A 1 93 ? -0.608 11.127 -11.193 1.00 89.94 93 LYS A CA 1
ATOM 730 C C . LYS A 1 93 ? -1.786 10.911 -12.146 1.00 89.94 93 LYS A C 1
ATOM 732 O O . LYS A 1 93 ? -2.874 11.424 -11.882 1.00 89.94 93 LYS A O 1
ATOM 737 N N . ASN A 1 94 ? -1.592 10.150 -13.222 1.00 91.06 94 ASN A N 1
ATOM 738 C CA . ASN A 1 94 ? -2.653 9.802 -14.167 1.00 91.06 94 ASN A CA 1
ATOM 739 C C . ASN A 1 94 ? -3.767 9.019 -13.468 1.00 91.06 94 ASN A C 1
ATOM 741 O O . ASN A 1 94 ? -4.938 9.369 -13.611 1.00 91.06 94 ASN A O 1
ATOM 745 N N . GLN A 1 95 ? -3.407 8.027 -12.652 1.00 90.31 95 GLN A N 1
ATOM 746 C CA . GLN A 1 95 ? -4.379 7.244 -11.895 1.00 90.31 95 GLN A CA 1
ATOM 747 C C . GLN A 1 95 ? -5.174 8.108 -10.903 1.00 90.31 95 GLN A C 1
ATOM 749 O O . GLN A 1 95 ? -6.401 8.015 -10.838 1.00 90.31 95 GLN A O 1
ATOM 754 N N . VAL A 1 96 ? -4.503 9.014 -10.184 1.00 91.94 96 VAL A N 1
ATOM 755 C CA . VAL A 1 96 ? -5.163 9.970 -9.279 1.00 91.94 96 VAL A CA 1
ATOM 756 C C . VAL A 1 96 ? -6.110 10.905 -10.036 1.00 91.94 96 VAL A C 1
ATOM 758 O O . VAL A 1 96 ? -7.195 11.211 -9.540 1.00 91.94 96 VAL A O 1
ATOM 761 N N . ASN A 1 97 ? -5.740 11.356 -11.237 1.00 94.62 97 ASN A N 1
ATOM 762 C CA . ASN A 1 97 ? -6.623 12.175 -12.070 1.00 94.62 97 ASN A CA 1
ATOM 763 C C . ASN A 1 97 ? -7.861 11.393 -12.524 1.00 94.62 97 ASN A C 1
ATOM 765 O O . ASN A 1 97 ? -8.960 11.927 -12.441 1.00 94.62 97 ASN A O 1
ATOM 769 N N . ILE A 1 98 ? -7.720 10.112 -12.881 1.00 93.94 98 ILE A N 1
ATOM 770 C CA . ILE A 1 98 ? -8.870 9.246 -13.192 1.00 93.94 98 ILE A CA 1
ATOM 771 C C . ILE A 1 98 ? -9.838 9.178 -12.003 1.00 93.94 98 ILE A C 1
ATOM 773 O O . ILE A 1 98 ? -11.052 9.273 -12.196 1.00 93.94 98 ILE A O 1
ATOM 777 N N . TRP A 1 99 ? -9.332 9.033 -10.774 1.00 96.62 99 TRP A N 1
ATOM 778 C CA . TRP A 1 99 ? -10.183 9.034 -9.578 1.00 96.62 99 TRP A CA 1
ATOM 779 C C . TRP A 1 99 ? -10.888 10.380 -9.369 1.00 96.62 99 TRP A C 1
ATOM 781 O O . TRP A 1 99 ? -12.084 10.399 -9.079 1.00 96.62 99 TRP A O 1
ATOM 791 N N . LYS A 1 100 ? -10.183 11.499 -9.585 1.00 95.31 100 LYS A N 1
ATOM 792 C CA . LYS A 1 100 ? -10.751 12.858 -9.510 1.00 95.31 100 LYS A CA 1
ATOM 793 C C . LYS A 1 100 ? -11.843 13.097 -10.549 1.00 95.31 100 LYS A C 1
ATOM 795 O O . LYS A 1 100 ? -12.921 13.559 -10.183 1.00 95.31 100 LYS A O 1
ATOM 800 N N . ASP A 1 101 ? -11.593 12.751 -11.807 1.00 96.75 101 ASP A N 1
ATOM 801 C CA . ASP A 1 101 ? -12.532 12.959 -12.915 1.00 96.75 101 ASP A CA 1
ATOM 802 C C . ASP A 1 101 ? -13.809 12.137 -12.718 1.00 96.75 101 ASP A C 1
ATOM 804 O O . ASP A 1 101 ? -14.919 12.618 -12.950 1.00 96.75 101 ASP A O 1
ATOM 808 N N . LYS A 1 102 ? -13.657 10.911 -12.201 1.00 96.62 102 LYS A N 1
ATOM 809 C CA . LYS A 1 102 ? -14.772 10.036 -11.811 1.00 96.62 102 LYS A CA 1
ATOM 810 C C . LYS A 1 102 ? -15.412 10.414 -10.470 1.00 96.62 102 LYS A C 1
ATOM 812 O O . LYS A 1 102 ? -16.425 9.817 -10.117 1.00 96.62 102 LYS A O 1
ATOM 817 N N . ARG A 1 103 ? -14.847 11.388 -9.744 1.00 95.88 103 ARG A N 1
ATOM 818 C CA . ARG A 1 103 ? -15.284 11.844 -8.412 1.00 95.88 103 ARG A CA 1
ATOM 819 C C . ARG A 1 103 ? -15.415 10.701 -7.403 1.00 95.88 103 ARG A C 1
ATOM 821 O O . ARG A 1 103 ? -16.404 10.631 -6.679 1.00 95.88 103 ARG A O 1
ATOM 828 N N . LEU A 1 104 ? -14.441 9.792 -7.390 1.00 97.25 104 LEU A N 1
ATOM 829 C CA . LEU A 1 104 ? -14.472 8.648 -6.484 1.00 97.25 104 LEU A CA 1
ATOM 830 C C . LEU A 1 104 ? -14.277 9.098 -5.030 1.00 97.25 104 LEU A C 1
ATOM 832 O O . LEU A 1 104 ? -13.386 9.887 -4.727 1.00 97.25 104 LEU A O 1
ATOM 836 N N . GLY A 1 105 ? -15.107 8.585 -4.127 1.00 95.50 105 GLY A N 1
ATOM 837 C CA . GLY A 1 105 ? -14.968 8.777 -2.684 1.00 95.50 105 GLY A CA 1
ATOM 838 C C . GLY A 1 105 ? -14.303 7.582 -1.992 1.00 95.50 105 GLY A C 1
ATOM 839 O O . GLY A 1 105 ? -14.051 6.561 -2.631 1.00 95.50 105 GLY A O 1
ATOM 840 N N . PRO A 1 106 ? -14.054 7.661 -0.673 1.00 93.25 106 PRO A N 1
ATOM 841 C CA . PRO A 1 106 ? -13.498 6.547 0.097 1.00 93.25 106 PRO A CA 1
ATOM 842 C C . PRO A 1 106 ? -14.274 5.235 -0.105 1.00 93.25 106 PRO A C 1
ATOM 844 O O . PRO A 1 106 ? -13.654 4.200 -0.355 1.00 93.25 106 PRO A O 1
ATOM 847 N N . GLY A 1 107 ? -15.613 5.297 -0.104 1.00 95.25 107 GLY A N 1
ATOM 848 C CA . GLY A 1 107 ? -16.499 4.152 -0.357 1.00 95.25 107 GLY A CA 1
ATOM 849 C C . GLY A 1 107 ? -16.399 3.525 -1.756 1.00 95.25 107 GLY A C 1
ATOM 850 O O . GLY A 1 107 ? -16.943 2.447 -1.991 1.00 95.25 107 GLY A O 1
ATOM 851 N N . ASP A 1 108 ? -15.684 4.156 -2.689 1.00 97.06 108 ASP A N 1
ATOM 852 C CA . ASP A 1 108 ? -15.485 3.671 -4.054 1.00 97.06 108 ASP A CA 1
ATOM 853 C C . ASP A 1 108 ? -14.192 2.856 -4.226 1.00 97.06 108 ASP A C 1
ATOM 855 O O . ASP A 1 108 ? -13.764 2.627 -5.358 1.00 97.06 108 ASP A O 1
ATOM 859 N N . VAL A 1 109 ? -13.577 2.363 -3.142 1.00 95.69 109 VAL A N 1
ATOM 860 C CA . VAL A 1 109 ? -12.326 1.578 -3.209 1.00 95.69 109 VAL A CA 1
ATOM 861 C C . VAL A 1 109 ? -12.397 0.421 -4.218 1.00 95.69 109 VAL A C 1
ATOM 863 O O . VAL A 1 109 ? -11.463 0.208 -4.984 1.00 95.69 109 VAL A O 1
ATOM 866 N N . LEU A 1 110 ? -13.526 -0.288 -4.323 1.00 95.75 110 LEU A N 1
ATOM 867 C CA . LEU A 1 110 ? -13.673 -1.388 -5.289 1.00 95.75 110 LEU A CA 1
ATOM 868 C C . LEU A 1 110 ? -13.846 -0.911 -6.743 1.00 95.75 110 LEU A C 1
ATOM 870 O O . LEU A 1 110 ? -13.632 -1.691 -7.668 1.00 95.75 110 LEU A O 1
ATOM 874 N N . LYS A 1 111 ? -14.213 0.359 -6.961 1.00 95.75 111 LYS A N 1
ATOM 875 C CA . LYS A 1 111 ? -14.189 1.003 -8.286 1.00 95.75 111 LYS A CA 1
ATOM 876 C C . LYS A 1 111 ? -12.800 1.548 -8.618 1.00 95.75 111 LYS A C 1
ATOM 878 O O . LYS A 1 111 ? -12.446 1.601 -9.792 1.00 95.75 111 LYS A O 1
ATOM 883 N N . ALA A 1 112 ? -12.038 1.961 -7.604 1.00 94.94 112 ALA A N 1
ATOM 884 C CA . ALA A 1 112 ? -10.643 2.367 -7.749 1.00 94.94 112 ALA A CA 1
ATOM 885 C C . ALA A 1 112 ? -9.731 1.176 -8.084 1.00 94.94 112 ALA A C 1
ATOM 887 O O . ALA A 1 112 ? -8.787 1.349 -8.849 1.00 94.94 112 ALA A O 1
ATOM 888 N N . PHE A 1 113 ? -10.069 -0.015 -7.573 1.00 93.44 113 PHE A N 1
ATOM 889 C CA . PHE A 1 113 ? -9.372 -1.285 -7.805 1.00 93.44 113 PHE A CA 1
ATOM 890 C C . PHE A 1 113 ? -10.323 -2.344 -8.396 1.00 93.44 113 PHE A C 1
ATOM 892 O O . PHE A 1 113 ? -10.753 -3.271 -7.693 1.00 93.44 113 PHE A O 1
ATOM 899 N N . PRO A 1 114 ? -10.710 -2.202 -9.679 1.00 92.88 114 PRO A N 1
ATOM 900 C CA . PRO A 1 114 ? -11.695 -3.075 -10.306 1.00 92.88 114 PRO A CA 1
ATOM 901 C C . PRO A 1 114 ? -11.194 -4.519 -10.405 1.00 92.88 114 PRO A C 1
ATOM 903 O O . PRO A 1 114 ? -10.021 -4.777 -10.660 1.00 92.88 114 PRO A O 1
ATOM 906 N N . ALA A 1 115 ? -12.108 -5.481 -10.264 1.00 90.56 115 ALA A N 1
ATOM 907 C CA . ALA A 1 115 ? -11.760 -6.901 -10.197 1.00 90.56 115 ALA A CA 1
ATOM 908 C C . ALA A 1 115 ? -11.093 -7.478 -11.455 1.00 90.56 115 ALA A C 1
ATOM 910 O O . ALA A 1 115 ? -10.408 -8.490 -11.356 1.00 90.56 115 ALA A O 1
ATOM 911 N N . GLY A 1 116 ? -11.294 -6.849 -12.617 1.00 88.19 116 GLY A N 1
ATOM 912 C CA . GLY A 1 116 ? -10.644 -7.261 -13.863 1.00 88.19 116 GLY A CA 1
ATOM 913 C C . GLY A 1 116 ? -9.152 -6.920 -13.932 1.00 88.19 116 GLY A C 1
ATOM 914 O O . GLY A 1 116 ? -8.434 -7.569 -14.682 1.00 88.19 116 GLY A O 1
ATOM 915 N N . GLU A 1 117 ? -8.694 -5.932 -13.158 1.00 84.69 117 GLU A N 1
ATOM 916 C CA . GLU A 1 117 ? -7.285 -5.508 -13.105 1.00 84.69 117 GLU A CA 1
ATOM 917 C C . GLU A 1 117 ? -6.603 -5.973 -11.815 1.00 84.69 117 GLU A C 1
ATOM 919 O O . GLU A 1 117 ? -5.448 -6.378 -11.840 1.00 84.69 117 GLU A O 1
ATOM 924 N N . TYR A 1 118 ? -7.341 -5.964 -10.702 1.00 89.00 118 TYR A N 1
ATOM 925 C CA . TYR A 1 118 ? -6.866 -6.361 -9.380 1.00 89.00 118 TYR A CA 1
ATOM 926 C C . TYR A 1 118 ? -7.677 -7.563 -8.915 1.00 89.00 118 TYR A C 1
ATOM 928 O O . TYR A 1 118 ? -8.712 -7.407 -8.255 1.00 89.00 118 TYR A O 1
ATOM 936 N N . ALA A 1 119 ? -7.273 -8.760 -9.330 1.00 87.56 119 ALA A N 1
ATOM 937 C CA . ALA A 1 119 ? -8.012 -9.992 -9.070 1.00 87.56 119 ALA A CA 1
ATOM 938 C C . ALA A 1 119 ? -7.858 -10.443 -7.611 1.00 87.56 119 ALA A C 1
ATOM 940 O O . ALA A 1 119 ? -8.821 -10.941 -7.017 1.00 87.56 119 ALA A O 1
ATOM 941 N N . SER A 1 120 ? -6.678 -10.217 -7.033 1.00 88.25 120 SER A N 1
ATOM 942 C CA . SER A 1 120 ? -6.325 -10.539 -5.654 1.00 88.25 120 SER A CA 1
ATOM 943 C C . SER A 1 120 ? -6.098 -9.277 -4.813 1.00 88.25 120 SER A C 1
ATOM 945 O O . SER A 1 120 ? -5.940 -8.173 -5.335 1.00 88.25 120 SER A O 1
ATOM 947 N N . LEU A 1 121 ? -6.086 -9.431 -3.487 1.00 89.12 121 LEU A N 1
ATOM 948 C CA . LEU A 1 121 ? -5.706 -8.332 -2.601 1.00 89.12 121 LEU A CA 1
ATOM 949 C C . LEU A 1 121 ? -4.196 -8.059 -2.641 1.00 89.12 121 LEU A C 1
ATOM 951 O O . LEU A 1 121 ? -3.793 -6.919 -2.421 1.00 89.12 121 LEU A O 1
ATOM 955 N N . ASP A 1 122 ? -3.384 -9.066 -2.968 1.00 83.88 122 ASP A N 1
ATOM 956 C CA . ASP A 1 122 ? -1.941 -8.904 -3.158 1.00 83.88 122 ASP A CA 1
ATOM 957 C C . ASP A 1 122 ? -1.655 -7.970 -4.344 1.00 83.88 122 ASP A C 1
ATOM 959 O O . ASP A 1 122 ? -0.773 -7.123 -4.242 1.00 83.88 122 ASP A O 1
ATOM 963 N N . ASP A 1 123 ? -2.472 -8.017 -5.406 1.00 83.06 123 ASP A N 1
ATOM 964 C CA . ASP A 1 123 ? -2.373 -7.092 -6.549 1.00 83.06 123 ASP A CA 1
ATOM 965 C C . ASP A 1 123 ? -2.612 -5.636 -6.110 1.00 83.06 123 ASP A C 1
ATOM 967 O O . ASP A 1 123 ? -2.005 -4.701 -6.628 1.00 83.06 123 ASP A O 1
ATOM 971 N N . ILE A 1 124 ? -3.512 -5.426 -5.142 1.00 88.69 124 ILE A N 1
ATOM 972 C CA . ILE A 1 124 ? -3.842 -4.094 -4.619 1.00 88.69 124 ILE A CA 1
ATOM 973 C C . ILE A 1 124 ? -2.739 -3.608 -3.679 1.00 88.69 124 ILE A C 1
ATOM 975 O O . ILE A 1 124 ? -2.246 -2.493 -3.847 1.00 88.69 124 ILE A O 1
ATOM 979 N N . VAL A 1 125 ? -2.360 -4.423 -2.688 1.00 82.88 125 VAL A N 1
ATOM 980 C CA . VAL A 1 125 ? -1.366 -4.062 -1.662 1.00 82.88 125 VAL A CA 1
ATOM 981 C C . VAL A 1 125 ? 0.033 -3.937 -2.262 1.00 82.88 125 VAL A C 1
ATOM 983 O O . VAL A 1 125 ? 0.785 -3.053 -1.860 1.00 82.88 125 VAL A O 1
ATOM 986 N N . GLY A 1 126 ? 0.365 -4.773 -3.243 1.00 71.69 126 GLY A N 1
ATOM 987 C CA . GLY A 1 126 ? 1.613 -4.691 -3.995 1.00 71.69 126 GLY A CA 1
ATOM 988 C C . GLY A 1 126 ? 1.715 -3.438 -4.868 1.00 71.69 126 GLY A C 1
ATOM 989 O O . GLY A 1 126 ? 2.825 -2.993 -5.147 1.00 71.69 126 GLY A O 1
ATOM 990 N N . SER A 1 127 ? 0.584 -2.826 -5.241 1.00 74.56 127 SER A N 1
ATOM 991 C CA . SER A 1 127 ? 0.576 -1.622 -6.074 1.00 74.56 127 SER A CA 1
ATOM 992 C C . SER A 1 127 ? 0.907 -0.341 -5.293 1.00 74.56 127 SER A C 1
ATOM 994 O O . SER A 1 127 ? 0.441 -0.107 -4.174 1.00 74.56 127 SER A O 1
ATOM 996 N N . ASN A 1 128 ? 1.595 0.595 -5.946 1.00 70.25 128 ASN A N 1
ATOM 997 C CA . ASN A 1 128 ? 1.791 1.976 -5.489 1.00 70.25 128 ASN A CA 1
ATOM 998 C C . ASN A 1 128 ? 0.475 2.758 -5.429 1.00 70.25 128 ASN A C 1
ATOM 1000 O O . ASN A 1 128 ? 0.408 3.864 -4.870 1.00 70.25 128 ASN A O 1
ATOM 1004 N N . PHE A 1 129 ? -0.587 2.211 -6.016 1.00 82.44 129 PHE A N 1
ATOM 1005 C CA . PHE A 1 129 ? -1.876 2.864 -6.083 1.00 82.44 129 PHE A CA 1
ATOM 1006 C C . PHE A 1 129 ? -2.640 2.768 -4.765 1.00 82.44 129 PHE A C 1
ATOM 1008 O O . PHE A 1 129 ? -3.377 3.703 -4.480 1.00 82.44 129 PHE A O 1
ATOM 1015 N N . LEU A 1 130 ? -2.447 1.754 -3.910 1.00 84.56 130 LEU A N 1
ATOM 1016 C CA . LEU A 1 130 ? -3.157 1.702 -2.618 1.00 84.56 130 LEU A CA 1
ATOM 1017 C C . LEU A 1 130 ? -2.754 2.859 -1.693 1.00 84.56 130 LEU A C 1
ATOM 1019 O O . LEU A 1 130 ? -3.612 3.580 -1.183 1.00 84.56 130 LEU A O 1
ATOM 1023 N N . ASN A 1 131 ? -1.453 3.097 -1.524 1.00 79.81 131 ASN A N 1
ATOM 1024 C CA . ASN A 1 131 ? -0.961 4.228 -0.731 1.00 79.81 131 ASN A CA 1
ATOM 1025 C C . ASN A 1 131 ? -1.372 5.572 -1.357 1.00 79.81 131 ASN A C 1
ATOM 1027 O O . ASN A 1 131 ? -1.752 6.511 -0.652 1.00 79.81 131 ASN A O 1
ATOM 1031 N N . SER A 1 132 ? -1.356 5.657 -2.690 1.00 86.06 132 SER A N 1
ATOM 1032 C CA . SER A 1 132 ? -1.826 6.840 -3.419 1.00 86.06 132 SER A CA 1
ATOM 1033 C C . SER A 1 132 ? -3.334 7.057 -3.271 1.00 86.06 132 SER A C 1
ATOM 1035 O O . SER A 1 132 ? -3.766 8.200 -3.143 1.00 86.06 132 SER A O 1
ATOM 1037 N N . TRP A 1 133 ? -4.130 5.987 -3.229 1.00 91.88 133 TRP A N 1
ATOM 1038 C CA . TRP A 1 133 ? -5.571 6.007 -2.983 1.00 91.88 133 TRP A CA 1
ATOM 1039 C C . TRP A 1 133 ? -5.872 6.519 -1.581 1.00 91.88 133 TRP A C 1
ATOM 1041 O O . TRP A 1 133 ? -6.687 7.421 -1.420 1.00 91.88 133 TRP A O 1
ATOM 1051 N N . VAL A 1 134 ? -5.167 6.015 -0.567 1.00 87.88 134 VAL A N 1
ATOM 1052 C CA . VAL A 1 134 ? -5.334 6.474 0.820 1.00 87.88 134 VAL A CA 1
ATOM 1053 C C . VAL A 1 134 ? -4.996 7.961 0.944 1.00 87.88 134 VAL A C 1
ATOM 1055 O O . VAL A 1 134 ? -5.803 8.712 1.486 1.00 87.88 134 VAL A O 1
ATOM 1058 N N . ARG A 1 135 ? -3.882 8.418 0.352 1.00 87.56 135 ARG A N 1
ATOM 1059 C CA . ARG A 1 135 ? -3.532 9.852 0.296 1.00 87.56 135 ARG A CA 1
ATOM 1060 C C . ARG A 1 135 ? -4.554 10.677 -0.480 1.00 87.56 135 ARG A C 1
ATOM 1062 O O . ARG A 1 135 ? -4.846 11.812 -0.117 1.00 87.56 135 ARG A O 1
ATOM 1069 N N . TYR A 1 136 ? -5.076 10.147 -1.579 1.00 92.69 136 TYR A N 1
ATOM 1070 C CA . TYR A 1 136 ? -6.134 10.798 -2.341 1.00 92.69 136 TYR A CA 1
ATOM 1071 C C . TYR A 1 136 ? -7.383 10.988 -1.472 1.00 92.69 136 TYR A C 1
ATOM 1073 O O . TYR A 1 136 ? -7.869 12.113 -1.362 1.00 92.69 136 TYR A O 1
ATOM 1081 N N . VAL A 1 137 ? -7.829 9.931 -0.788 1.00 94.12 137 VAL A N 1
ATOM 1082 C CA . VAL A 1 137 ? -8.953 9.960 0.156 1.00 94.12 137 VAL A CA 1
ATOM 1083 C C . VAL A 1 137 ? -8.698 10.941 1.300 1.00 94.12 137 VAL A C 1
ATOM 1085 O O . VAL A 1 137 ? -9.592 11.717 1.620 1.00 94.12 137 VAL A O 1
ATOM 1088 N N . ASP A 1 138 ? -7.496 10.962 1.885 1.00 90.38 138 ASP A N 1
ATOM 1089 C CA . ASP A 1 138 ? -7.125 11.932 2.928 1.00 90.38 138 ASP A CA 1
ATOM 1090 C C . ASP A 1 138 ? -7.312 13.385 2.461 1.00 90.38 138 ASP A C 1
ATOM 1092 O O . ASP A 1 138 ? -7.681 14.242 3.258 1.00 90.38 138 ASP A O 1
ATOM 1096 N N . ASN A 1 139 ? -7.095 13.664 1.171 1.00 92.69 139 ASN A N 1
ATOM 1097 C CA . ASN A 1 139 ? -7.269 15.001 0.607 1.00 92.69 139 ASN A CA 1
ATOM 1098 C C . ASN A 1 139 ? -8.729 15.335 0.278 1.00 92.69 139 ASN A C 1
ATOM 1100 O O . ASN A 1 139 ? -9.152 16.469 0.490 1.00 92.69 139 ASN A O 1
ATOM 1104 N N . VAL A 1 140 ? -9.492 14.393 -0.288 1.00 93.94 140 VAL A N 1
ATOM 1105 C CA . VAL A 1 140 ? -10.869 14.674 -0.747 1.00 93.94 140 VAL A CA 1
ATOM 1106 C C . VAL A 1 140 ? -11.924 14.470 0.338 1.00 93.94 140 VAL A C 1
ATOM 1108 O O . VAL A 1 140 ? -13.005 15.045 0.249 1.00 93.94 140 VAL A O 1
ATOM 1111 N N . ALA A 1 141 ? -11.623 13.656 1.347 1.00 94.06 141 ALA A N 1
ATOM 1112 C CA . ALA A 1 141 ? -12.519 13.304 2.440 1.00 94.06 141 ALA A CA 1
ATOM 1113 C C . ALA A 1 141 ? -11.706 13.008 3.722 1.00 94.06 141 ALA A C 1
ATOM 1115 O O . ALA A 1 141 ? -11.653 11.860 4.179 1.00 94.06 141 ALA A O 1
ATOM 1116 N N . PRO A 1 142 ? -11.046 14.028 4.310 1.00 91.81 142 PRO A N 1
ATOM 1117 C CA . PRO A 1 142 ? -10.153 13.853 5.460 1.00 91.81 142 PRO A CA 1
ATOM 1118 C C . PRO A 1 142 ? -10.837 13.165 6.650 1.00 91.81 142 PRO A C 1
ATOM 1120 O O . PRO A 1 142 ? -10.241 12.277 7.267 1.00 91.81 142 PRO A O 1
ATOM 1123 N N . ASP A 1 143 ? -12.104 13.508 6.895 1.00 90.81 143 ASP A N 1
ATOM 1124 C CA . ASP A 1 143 ? -12.903 13.045 8.037 1.00 90.81 143 ASP A CA 1
ATOM 1125 C C . ASP A 1 143 ? -13.658 11.727 7.786 1.00 90.81 143 ASP A C 1
ATOM 1127 O O . ASP A 1 143 ? -14.428 11.280 8.638 1.00 90.81 143 ASP A O 1
ATOM 1131 N N . ALA A 1 144 ? -13.468 11.094 6.622 1.00 91.62 144 ALA A N 1
ATOM 1132 C CA . ALA A 1 144 ? -14.159 9.853 6.284 1.00 91.62 144 ALA A CA 1
ATOM 1133 C C . ALA A 1 144 ? -13.803 8.706 7.239 1.00 91.62 144 ALA A C 1
ATOM 1135 O O . ALA A 1 144 ? -12.647 8.536 7.653 1.00 91.62 144 ALA A O 1
ATOM 1136 N N . ASP A 1 145 ? -14.783 7.841 7.513 1.00 91.81 145 ASP A N 1
ATOM 1137 C CA . ASP A 1 145 ? -14.540 6.590 8.225 1.00 91.81 145 ASP A CA 1
ATOM 1138 C C . ASP A 1 145 ? -13.907 5.568 7.276 1.00 91.81 145 ASP A C 1
ATOM 1140 O O . ASP A 1 145 ? -14.559 4.695 6.702 1.00 91.81 145 ASP A O 1
ATOM 1144 N N . LYS A 1 146 ? -12.586 5.666 7.127 1.00 91.19 146 LYS A N 1
ATOM 1145 C CA . LYS A 1 146 ? -11.798 4.799 6.241 1.00 91.19 146 LYS A CA 1
ATOM 1146 C C . LYS A 1 146 ? -11.890 3.312 6.617 1.00 91.19 146 LYS A C 1
ATOM 1148 O O . LYS A 1 146 ? -11.635 2.463 5.767 1.00 91.19 146 LYS A O 1
ATOM 1153 N N . VAL A 1 147 ? -12.266 2.958 7.852 1.00 92.81 147 VAL A N 1
ATOM 1154 C CA . VAL A 1 147 ? -12.517 1.550 8.212 1.00 92.81 147 VAL A CA 1
ATOM 1155 C C . VAL A 1 147 ? -13.792 1.056 7.530 1.00 92.81 147 VAL A C 1
ATOM 1157 O O . VAL A 1 147 ? -13.777 0.020 6.859 1.00 92.81 147 VAL A O 1
ATOM 1160 N N . SER A 1 148 ? -14.883 1.807 7.659 1.00 93.50 148 SER A N 1
ATOM 1161 C CA . SER A 1 148 ? -16.165 1.460 7.038 1.00 93.50 148 SER A CA 1
ATOM 1162 C C . SER A 1 148 ? -16.124 1.578 5.515 1.00 93.50 148 SER A C 1
ATOM 1164 O O . SER A 1 148 ? -16.711 0.757 4.817 1.00 93.50 148 SER A O 1
ATOM 1166 N N . GLU A 1 149 ? -15.401 2.562 4.987 1.00 94.38 149 GLU A N 1
ATOM 1167 C CA . GLU A 1 149 ? -15.447 2.887 3.563 1.00 94.38 149 GLU A CA 1
ATOM 1168 C C . GLU A 1 149 ? -14.342 2.232 2.721 1.00 94.38 149 GLU A C 1
ATOM 1170 O O . GLU A 1 149 ? -14.559 1.977 1.541 1.00 94.38 149 GLU A O 1
ATOM 1175 N N . ILE A 1 150 ? -13.178 1.911 3.302 1.00 93.81 150 ILE A N 1
ATOM 1176 C CA . ILE A 1 150 ? -12.065 1.270 2.576 1.00 93.81 150 ILE A CA 1
ATOM 1177 C C . ILE A 1 150 ? -11.875 -0.173 3.040 1.00 93.81 150 ILE A C 1
ATOM 1179 O O . ILE A 1 150 ? -11.953 -1.102 2.237 1.00 93.81 150 ILE A O 1
ATOM 1183 N N . LEU A 1 151 ? -11.634 -0.388 4.337 1.00 94.75 151 LEU A N 1
ATOM 1184 C CA . LEU A 1 151 ? -11.297 -1.722 4.843 1.00 94.75 151 LEU A CA 1
ATOM 1185 C C . LEU A 1 151 ? -12.475 -2.698 4.733 1.00 94.75 151 LEU A C 1
ATOM 1187 O O . LEU A 1 151 ? -12.282 -3.840 4.326 1.00 94.75 151 LEU A O 1
ATOM 1191 N N . THR A 1 152 ? -13.687 -2.272 5.087 1.00 95.06 152 THR A N 1
ATOM 1192 C CA . THR A 1 152 ? -14.860 -3.161 5.114 1.00 95.06 152 THR A CA 1
ATOM 1193 C C . THR A 1 152 ? -15.212 -3.714 3.726 1.00 95.06 152 THR A C 1
ATOM 1195 O O . THR A 1 152 ? -15.412 -4.928 3.626 1.00 95.06 15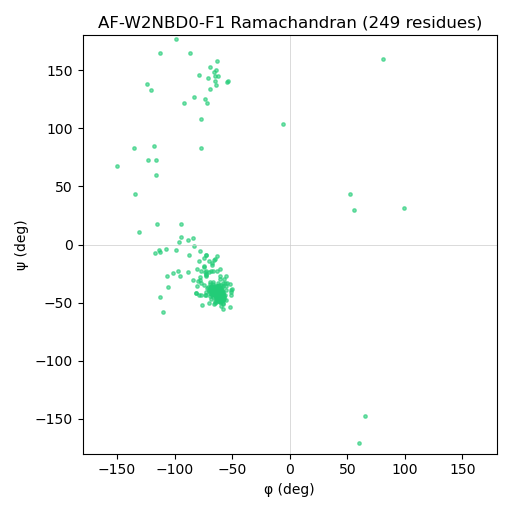2 THR A O 1
ATOM 1198 N N . PRO A 1 153 ? -15.218 -2.920 2.633 1.00 96.12 153 PRO A N 1
ATOM 1199 C CA . PRO A 1 153 ? -15.368 -3.464 1.282 1.00 96.12 153 PRO A CA 1
ATOM 1200 C C . PRO A 1 153 ? -14.255 -4.439 0.880 1.00 96.12 153 PRO A C 1
ATOM 1202 O O . PRO A 1 153 ? -14.543 -5.454 0.246 1.00 96.12 153 PRO A O 1
ATOM 1205 N N . LEU A 1 154 ? -13.001 -4.184 1.279 1.00 95.56 154 LEU A N 1
ATOM 1206 C CA . LEU A 1 154 ? -11.888 -5.106 1.017 1.00 95.56 154 LEU A CA 1
ATOM 1207 C C . LEU A 1 154 ? -12.055 -6.426 1.786 1.00 95.56 154 LEU A C 1
ATOM 1209 O O . LEU A 1 154 ? -11.936 -7.490 1.185 1.00 95.56 154 LEU A O 1
ATOM 1213 N N . ILE A 1 155 ? -12.419 -6.380 3.072 1.00 95.19 155 ILE A N 1
ATOM 1214 C CA . ILE A 1 155 ? -12.746 -7.578 3.868 1.00 95.19 155 ILE A CA 1
ATOM 1215 C C . ILE A 1 155 ? -13.928 -8.332 3.251 1.00 95.19 155 ILE A C 1
ATOM 1217 O O . ILE A 1 155 ? -13.901 -9.556 3.177 1.00 95.19 155 ILE A O 1
ATOM 1221 N N . SER A 1 156 ? -14.959 -7.618 2.795 1.00 96.00 156 SER A N 1
ATOM 1222 C CA . SER A 1 156 ? -16.149 -8.233 2.192 1.00 96.00 156 SER A CA 1
ATOM 1223 C C . SER A 1 156 ? -15.816 -8.973 0.897 1.00 96.00 156 SER A C 1
ATOM 1225 O O . SER A 1 156 ? -16.402 -10.014 0.616 1.00 96.00 156 SER A O 1
ATOM 1227 N N . ARG A 1 157 ? -14.872 -8.443 0.110 1.00 95.38 157 ARG A N 1
ATOM 1228 C CA . ARG A 1 157 ? -14.454 -9.034 -1.163 1.00 95.38 157 ARG A CA 1
ATOM 1229 C C . ARG A 1 157 ? -13.442 -10.169 -0.997 1.00 95.38 157 ARG A C 1
ATOM 1231 O O . ARG A 1 157 ? -13.539 -11.159 -1.714 1.00 95.38 157 ARG A O 1
ATOM 1238 N N . PHE A 1 158 ? -12.467 -10.010 -0.105 1.00 94.38 158 PHE A N 1
ATOM 1239 C CA . PHE A 1 158 ? -11.289 -10.883 -0.029 1.00 94.38 158 PHE A CA 1
ATOM 1240 C C . PHE A 1 158 ? -11.205 -11.718 1.252 1.00 94.38 158 PHE A C 1
ATOM 1242 O O . PHE A 1 158 ? -10.302 -12.536 1.383 1.00 94.38 158 PHE A O 1
ATOM 1249 N N . GLY A 1 159 ? -12.124 -11.519 2.195 1.00 93.81 159 GLY A N 1
ATOM 1250 C CA . GLY A 1 159 ? -12.067 -12.146 3.508 1.00 93.81 159 GLY A CA 1
ATOM 1251 C C . GLY A 1 159 ? -11.124 -11.421 4.470 1.00 93.81 159 GLY A C 1
ATOM 1252 O O . GLY A 1 159 ? -10.236 -10.652 4.094 1.00 93.81 159 GLY A O 1
ATOM 1253 N N . THR A 1 160 ? -11.331 -11.662 5.764 1.00 92.00 160 THR A N 1
ATOM 1254 C CA . THR A 1 160 ? -10.454 -11.104 6.808 1.00 92.00 160 THR A CA 1
ATOM 1255 C C . THR A 1 160 ? -9.086 -11.799 6.802 1.00 92.00 160 THR A C 1
ATOM 1257 O O . THR A 1 160 ? -8.052 -11.163 7.002 1.00 92.00 160 THR A O 1
ATOM 1260 N N . ASP A 1 161 ? -9.080 -13.104 6.555 1.00 92.06 161 ASP A N 1
ATOM 1261 C CA . ASP A 1 161 ? -7.892 -13.923 6.331 1.00 92.06 161 ASP A CA 1
ATOM 1262 C C . ASP A 1 161 ? -7.113 -13.470 5.090 1.00 92.06 161 ASP A C 1
ATOM 1264 O O . ASP A 1 161 ? -5.891 -13.354 5.162 1.00 92.06 161 ASP A O 1
ATOM 1268 N N . GLY A 1 162 ? -7.799 -13.119 3.996 1.00 93.38 162 GLY A N 1
ATOM 1269 C CA . GLY A 1 162 ? -7.180 -12.518 2.812 1.00 93.38 162 GLY A CA 1
ATOM 1270 C C . GLY A 1 162 ? -6.457 -11.209 3.134 1.00 93.38 162 GLY A C 1
ATOM 1271 O O . GLY A 1 162 ? -5.285 -11.056 2.799 1.00 93.38 162 GLY A O 1
ATOM 1272 N N . VAL A 1 163 ? -7.103 -10.302 3.878 1.00 94.50 163 VAL A N 1
ATOM 1273 C CA . VAL A 1 163 ? -6.479 -9.050 4.354 1.00 94.50 163 VAL A CA 1
ATOM 1274 C C . VAL A 1 163 ? -5.242 -9.307 5.205 1.00 94.50 163 VAL A C 1
ATOM 1276 O O . VAL A 1 163 ? -4.196 -8.700 4.977 1.00 94.50 163 VAL A O 1
ATOM 1279 N N . MET A 1 164 ? -5.330 -10.220 6.170 1.00 93.69 164 MET A N 1
ATOM 1280 C CA . MET A 1 164 ? -4.190 -10.545 7.026 1.00 93.69 164 MET A CA 1
ATOM 1281 C C . MET A 1 164 ? -3.056 -11.232 6.256 1.00 93.69 164 MET A C 1
ATOM 1283 O O . MET A 1 164 ? -1.891 -10.949 6.520 1.00 93.69 164 MET A O 1
ATOM 1287 N N . ASN A 1 165 ? -3.366 -12.093 5.285 1.00 92.19 165 ASN A N 1
ATOM 1288 C CA . ASN A 1 165 ? -2.354 -12.716 4.433 1.00 92.19 165 ASN A CA 1
ATOM 1289 C C . ASN A 1 165 ? -1.655 -11.704 3.522 1.00 92.19 165 ASN A C 1
ATOM 1291 O O . ASN A 1 165 ? -0.434 -11.787 3.399 1.00 92.19 165 ASN A O 1
ATOM 1295 N N . ALA A 1 166 ? -2.390 -10.750 2.946 1.00 90.94 166 ALA A N 1
ATOM 1296 C CA . ALA A 1 166 ? -1.808 -9.706 2.107 1.00 90.94 166 ALA A CA 1
ATOM 1297 C C . ALA A 1 166 ? -0.868 -8.807 2.920 1.00 90.94 166 ALA A C 1
ATOM 1299 O O . ALA A 1 166 ? 0.280 -8.597 2.534 1.00 90.94 166 ALA A O 1
ATOM 1300 N N . ILE A 1 167 ? -1.296 -8.380 4.116 1.00 92.00 167 ILE A N 1
ATOM 1301 C CA . ILE A 1 167 ? -0.437 -7.628 5.047 1.00 92.00 167 ILE A CA 1
ATOM 1302 C C . ILE A 1 167 ? 0.819 -8.430 5.408 1.00 92.00 167 ILE A C 1
ATOM 1304 O O . ILE A 1 167 ? 1.912 -7.878 5.464 1.00 92.00 167 ILE A O 1
ATOM 1308 N N . ALA A 1 168 ? 0.671 -9.730 5.669 1.00 90.31 168 ALA A N 1
ATOM 1309 C CA . ALA A 1 168 ? 1.779 -10.581 6.086 1.00 90.31 168 ALA A CA 1
ATOM 1310 C C . ALA A 1 168 ? 2.760 -10.930 4.954 1.00 90.31 168 ALA A C 1
ATOM 1312 O O . ALA A 1 168 ? 3.893 -11.313 5.245 1.00 90.31 168 ALA A O 1
ATOM 1313 N N . SER A 1 169 ? 2.313 -10.870 3.698 1.00 84.25 169 SER A N 1
ATOM 1314 C CA . SER A 1 169 ? 3.106 -11.246 2.519 1.00 84.25 169 SER A CA 1
ATOM 1315 C C . SER A 1 169 ? 3.754 -10.042 1.833 1.00 84.25 169 SER A C 1
ATOM 1317 O O . SER A 1 169 ? 4.757 -10.212 1.147 1.00 84.25 169 SER A O 1
ATOM 1319 N N . SER A 1 170 ? 3.216 -8.836 2.025 1.00 79.44 170 SER A N 1
ATOM 1320 C CA . SER A 1 170 ? 3.799 -7.601 1.495 1.00 79.44 170 SER A CA 1
ATOM 1321 C C . SER A 1 170 ? 4.853 -7.001 2.426 1.00 79.44 170 SER A C 1
ATOM 1323 O O . SER A 1 170 ? 4.915 -7.313 3.618 1.00 79.44 170 SER A O 1
ATOM 1325 N N . SER A 1 171 ? 5.645 -6.066 1.906 1.00 76.19 171 SER A N 1
ATOM 1326 C CA . SER A 1 171 ? 6.542 -5.280 2.749 1.00 76.19 171 SER A CA 1
ATOM 1327 C C . SER A 1 171 ? 5.767 -4.409 3.744 1.00 76.19 171 SER A C 1
ATOM 1329 O O . SER A 1 171 ? 4.663 -3.935 3.463 1.00 76.19 171 SER A O 1
ATOM 1331 N N . ALA A 1 172 ? 6.371 -4.134 4.907 1.00 74.75 172 ALA A N 1
ATOM 1332 C CA . ALA A 1 172 ? 5.724 -3.354 5.965 1.00 74.75 172 ALA A CA 1
ATOM 1333 C C . ALA A 1 172 ? 5.218 -1.990 5.473 1.00 74.75 172 ALA A C 1
ATOM 1335 O O . ALA A 1 172 ? 4.189 -1.505 5.939 1.00 74.75 172 ALA A O 1
ATOM 1336 N N . ALA A 1 173 ? 5.928 -1.381 4.525 1.00 71.56 173 ALA A N 1
ATOM 1337 C CA . ALA A 1 173 ? 5.602 -0.062 4.023 1.00 71.56 173 ALA A CA 1
ATOM 1338 C C . ALA A 1 173 ? 4.456 -0.068 2.989 1.00 71.56 173 ALA A C 1
ATOM 1340 O O . ALA A 1 173 ? 3.625 0.842 2.999 1.00 71.56 173 ALA A O 1
ATOM 1341 N N . GLN A 1 174 ? 4.314 -1.140 2.208 1.00 75.06 174 GLN A N 1
ATOM 1342 C CA . GLN A 1 174 ? 3.173 -1.343 1.309 1.00 75.06 174 GLN A CA 1
ATOM 1343 C C . GLN A 1 174 ? 1.890 -1.697 2.056 1.00 75.06 174 GLN A C 1
ATOM 1345 O O . GLN A 1 174 ? 0.837 -1.110 1.811 1.00 75.06 174 GLN A O 1
ATOM 1350 N N . SER A 1 175 ? 1.976 -2.589 3.047 1.00 85.06 175 SER A N 1
ATOM 1351 C CA . SER A 1 175 ? 0.818 -2.911 3.885 1.00 85.06 175 SER A CA 1
ATOM 1352 C C . SER A 1 175 ? 0.450 -1.812 4.867 1.00 85.06 175 SER A C 1
ATOM 1354 O O . SER A 1 175 ? -0.580 -1.941 5.525 1.00 85.06 175 SER A O 1
ATOM 1356 N N . LYS A 1 176 ? 1.274 -0.766 5.034 1.00 85.75 176 LYS A N 1
ATOM 1357 C CA . LYS A 1 176 ? 1.186 0.115 6.205 1.00 85.75 176 LYS A CA 1
ATOM 1358 C C . LYS A 1 176 ? -0.206 0.710 6.377 1.00 85.75 176 LYS A C 1
ATOM 1360 O O . LYS A 1 176 ? -0.771 0.639 7.467 1.00 85.75 176 LYS A O 1
ATOM 1365 N N . SER A 1 177 ? -0.780 1.246 5.302 1.00 88.50 177 SER A N 1
ATOM 1366 C CA . SER A 1 177 ? -2.121 1.825 5.355 1.00 88.50 177 SER A CA 1
ATOM 1367 C C . SER A 1 177 ? -3.201 0.780 5.640 1.00 88.50 177 SER A C 1
ATOM 1369 O O . SER A 1 177 ? -4.105 1.051 6.428 1.00 88.50 177 SER A O 1
ATOM 1371 N N . LEU A 1 178 ? -3.107 -0.418 5.055 1.00 92.19 178 LEU A N 1
ATOM 1372 C CA . LEU A 1 178 ? -4.083 -1.487 5.284 1.00 92.19 178 LEU A CA 1
ATOM 1373 C C . LEU A 1 178 ? -3.983 -2.060 6.707 1.00 92.19 178 LEU A C 1
ATOM 1375 O O . LEU A 1 178 ? -5.006 -2.283 7.352 1.00 92.19 178 LEU A O 1
ATOM 1379 N N . GLU A 1 179 ? -2.766 -2.228 7.225 1.00 93.44 179 GLU A N 1
ATOM 1380 C CA . GLU A 1 179 ? -2.503 -2.631 8.607 1.00 93.44 179 GLU A CA 1
ATOM 1381 C C . GLU A 1 179 ? -3.010 -1.580 9.600 1.00 93.44 179 GLU A C 1
ATOM 1383 O O . GLU A 1 179 ? -3.683 -1.921 10.573 1.00 93.44 179 GLU A O 1
ATOM 1388 N N . ASP A 1 180 ? -2.761 -0.294 9.344 1.00 92.00 180 ASP A N 1
ATOM 1389 C CA . ASP A 1 180 ? -3.261 0.779 10.201 1.00 92.00 180 ASP A CA 1
ATOM 1390 C C . ASP A 1 180 ? -4.794 0.817 10.225 1.00 92.00 180 ASP A C 1
ATOM 1392 O O . ASP A 1 180 ? -5.381 1.045 11.286 1.00 92.00 180 ASP A O 1
ATOM 1396 N N . LEU A 1 181 ? -5.460 0.557 9.094 1.00 93.62 181 LEU A N 1
ATOM 1397 C CA . LEU A 1 181 ? -6.916 0.409 9.054 1.00 93.62 181 LEU A CA 1
ATOM 1398 C C . LEU A 1 181 ? -7.382 -0.835 9.817 1.00 93.62 181 LEU A C 1
ATOM 1400 O O . LEU A 1 181 ? -8.346 -0.744 10.579 1.00 93.62 181 LEU A O 1
ATOM 1404 N N . LEU A 1 182 ? -6.699 -1.974 9.668 1.00 94.88 182 LEU A N 1
ATOM 1405 C CA . LEU A 1 182 ? -7.015 -3.205 10.399 1.00 94.88 182 LEU A CA 1
ATOM 1406 C C . LEU A 1 182 ? -6.894 -3.001 11.915 1.00 94.88 182 LEU A C 1
ATOM 1408 O O . LEU A 1 182 ? -7.782 -3.399 12.670 1.00 94.88 182 LEU A O 1
ATOM 1412 N N . PHE A 1 183 ? -5.841 -2.324 12.370 1.00 94.69 183 PHE A N 1
ATOM 1413 C CA . PHE A 1 183 ? -5.656 -2.036 13.789 1.00 94.69 183 PHE A CA 1
ATOM 1414 C C . PHE A 1 183 ? -6.670 -1.017 14.305 1.00 94.69 183 PHE A C 1
ATOM 1416 O O . PHE A 1 183 ? -7.194 -1.206 15.39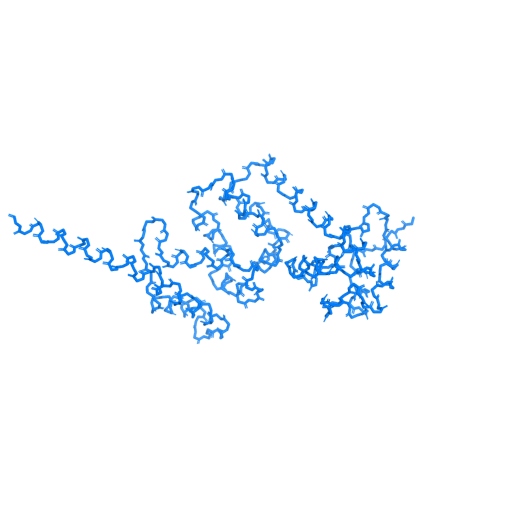9 1.00 94.69 183 PHE A O 1
ATOM 1423 N N . LYS A 1 184 ? -7.012 0.017 13.526 1.00 92.12 184 LYS A N 1
ATOM 1424 C CA . LYS A 1 184 ? -8.110 0.943 13.867 1.00 92.12 184 LYS A CA 1
ATOM 1425 C C . LYS A 1 184 ? -9.451 0.219 13.984 1.00 92.12 184 LYS A C 1
ATOM 1427 O O . LYS A 1 184 ? -10.226 0.506 14.894 1.00 92.12 184 LYS A O 1
ATOM 1432 N N . ASN A 1 185 ? -9.710 -0.741 13.099 1.00 92.19 185 ASN A N 1
ATOM 1433 C CA . ASN A 1 185 ? -10.894 -1.591 13.170 1.00 92.19 185 ASN A CA 1
ATOM 1434 C C . ASN A 1 185 ? -10.914 -2.423 14.463 1.00 92.19 185 ASN A C 1
ATOM 1436 O O . ASN A 1 185 ? -11.937 -2.491 15.140 1.00 92.19 185 ASN A O 1
ATOM 1440 N N . TRP A 1 186 ? -9.780 -3.007 14.863 1.00 92.19 186 TRP A N 1
ATOM 1441 C CA . TRP A 1 186 ? -9.679 -3.742 16.129 1.00 92.19 186 TRP A CA 1
ATOM 1442 C C . TRP A 1 186 ? -9.760 -2.841 17.369 1.00 92.19 186 TRP A C 1
ATOM 1444 O O . TRP A 1 186 ? -10.360 -3.247 18.359 1.00 92.19 186 TRP A O 1
ATOM 1454 N N . LEU A 1 187 ? -9.241 -1.612 17.313 1.00 89.75 187 LEU A N 1
ATOM 1455 C CA . LEU A 1 187 ? -9.381 -0.610 18.379 1.00 89.75 187 LEU A CA 1
ATOM 1456 C C . LEU A 1 187 ? -10.796 -0.008 18.482 1.00 89.75 187 LEU A C 1
ATOM 1458 O O . LEU A 1 187 ? -11.078 0.687 19.457 1.00 89.75 187 LEU A O 1
ATOM 1462 N N . GLY A 1 188 ? -11.693 -0.288 17.530 1.00 77.25 188 GLY A N 1
ATOM 1463 C CA . GLY A 1 188 ? -13.114 0.041 17.657 1.00 77.25 188 GLY A CA 1
ATOM 1464 C C . GLY A 1 188 ? -13.601 1.303 16.959 1.00 77.25 188 GLY A C 1
ATOM 1465 O O . GLY A 1 188 ? -14.547 1.918 17.449 1.00 77.25 188 GLY A O 1
ATOM 1466 N N . GLY A 1 189 ? -12.996 1.675 15.829 1.00 65.56 189 GLY A N 1
ATOM 1467 C CA . GLY A 1 189 ? -13.478 2.763 14.973 1.00 65.56 189 GLY A CA 1
ATOM 1468 C C . GLY A 1 189 ? -13.550 4.141 15.662 1.00 65.56 189 GLY A C 1
ATOM 1469 O O . GLY A 1 189 ? -13.080 4.316 16.786 1.00 65.56 189 GLY A O 1
ATOM 1470 N N . PRO A 1 190 ? -14.151 5.151 15.009 1.00 54.06 190 PRO A N 1
ATOM 1471 C CA . PRO A 1 190 ? -14.282 6.505 15.567 1.00 54.06 190 PRO A CA 1
ATOM 1472 C C . PRO A 1 190 ? -15.180 6.595 16.818 1.00 54.06 190 PRO A C 1
ATOM 1474 O O . PRO A 1 190 ? -15.176 7.609 17.510 1.00 54.06 190 PRO A O 1
ATOM 1477 N N . ARG A 1 191 ? -15.963 5.546 17.112 1.00 58.28 191 ARG A N 1
ATOM 1478 C CA . ARG A 1 191 ? -16.908 5.444 18.240 1.00 58.28 191 ARG A CA 1
ATOM 1479 C C . ARG A 1 191 ? -16.457 4.331 19.198 1.00 58.28 191 ARG A C 1
ATOM 1481 O O . ARG A 1 191 ? -17.144 3.331 19.365 1.00 58.28 191 ARG A O 1
ATOM 1488 N N . VAL A 1 192 ? -15.250 4.511 19.729 1.00 61.34 192 VAL A N 1
ATOM 1489 C CA . VAL A 1 192 ? -14.455 3.654 20.632 1.00 61.34 192 VAL A CA 1
ATOM 1490 C C . VAL A 1 192 ? -15.148 2.386 21.171 1.00 61.34 192 VAL A C 1
ATOM 1492 O O . VAL A 1 192 ? -15.893 2.428 22.148 1.00 61.34 192 VAL A O 1
ATOM 1495 N N . GLN A 1 193 ? -14.790 1.233 20.599 1.00 66.94 193 GLN A N 1
ATOM 1496 C CA . GLN A 1 193 ? -14.952 -0.108 21.190 1.00 66.94 193 GLN A CA 1
ATOM 1497 C C . GLN A 1 193 ? -13.671 -0.940 21.004 1.00 66.94 193 GLN A C 1
ATOM 1499 O O . GLN A 1 193 ? -13.542 -1.721 20.061 1.00 66.94 193 GLN A O 1
ATOM 1504 N N . SER A 1 194 ? -12.693 -0.766 21.891 1.00 78.06 194 SER A N 1
ATOM 1505 C CA . SER A 1 194 ? -11.379 -1.403 21.743 1.00 78.06 194 SER A CA 1
ATOM 1506 C C . SER A 1 194 ? -11.399 -2.901 22.046 1.00 78.06 194 SER A C 1
ATOM 1508 O O . SER A 1 194 ? -11.793 -3.328 23.133 1.00 78.06 194 SER A O 1
ATOM 1510 N N . ARG A 1 195 ? -10.926 -3.725 21.102 1.00 85.38 195 ARG A N 1
ATOM 1511 C CA . ARG A 1 195 ? -10.737 -5.168 21.309 1.00 85.38 195 ARG A CA 1
ATOM 1512 C C . ARG A 1 195 ? -9.405 -5.425 22.001 1.00 85.38 195 ARG A C 1
ATOM 1514 O O . ARG A 1 195 ? -8.348 -5.035 21.513 1.00 85.38 195 ARG A O 1
ATOM 1521 N N . THR A 1 196 ? -9.426 -6.163 23.106 1.00 89.56 196 THR A N 1
ATOM 1522 C CA . THR A 1 196 ? -8.187 -6.615 23.753 1.00 89.56 196 THR A CA 1
ATOM 1523 C C . THR A 1 196 ? -7.388 -7.542 22.831 1.00 89.56 196 THR A C 1
ATOM 1525 O O . THR A 1 196 ? -7.943 -8.191 21.941 1.00 89.56 196 THR A O 1
ATOM 1528 N N . VAL A 1 197 ? -6.080 -7.666 23.075 1.00 91.75 197 VAL A N 1
ATOM 1529 C CA . VAL A 1 197 ? -5.208 -8.592 22.326 1.00 91.75 197 VAL A CA 1
ATOM 1530 C C . VAL A 1 197 ? -5.739 -10.031 22.370 1.00 91.75 197 VAL A C 1
ATOM 1532 O O . VAL A 1 197 ? -5.665 -10.743 21.374 1.00 91.75 197 VAL A O 1
ATOM 1535 N N . GLU A 1 198 ? -6.332 -10.459 23.487 1.00 91.75 198 GLU A N 1
ATOM 1536 C CA . GLU A 1 198 ? -6.919 -11.799 23.617 1.00 91.75 198 GLU A CA 1
ATOM 1537 C C . GLU A 1 198 ? -8.168 -11.980 22.740 1.00 91.75 198 GLU A C 1
ATOM 1539 O O . GLU A 1 198 ? -8.340 -13.024 22.111 1.00 91.75 198 GLU A O 1
ATOM 1544 N N . ILE A 1 199 ? -9.013 -10.949 22.630 1.00 92.06 199 ILE A N 1
ATOM 1545 C CA . ILE A 1 199 ? -10.161 -10.960 21.712 1.00 92.06 199 ILE A CA 1
ATOM 1546 C C . ILE A 1 199 ? -9.674 -11.038 20.263 1.00 92.06 199 ILE A C 1
ATOM 1548 O O . ILE A 1 199 ? -10.204 -11.832 19.484 1.00 92.06 199 ILE A O 1
ATOM 1552 N N . VAL A 1 200 ? -8.640 -10.270 19.905 1.00 93.62 200 VAL A N 1
ATOM 1553 C CA . VAL A 1 200 ? -8.045 -10.327 18.561 1.00 93.62 200 VAL A CA 1
ATOM 1554 C C . VAL A 1 200 ? -7.457 -11.709 18.278 1.00 93.62 200 VAL A C 1
ATOM 1556 O O . VAL A 1 200 ? -7.757 -12.271 17.232 1.00 93.62 200 VAL A O 1
ATOM 1559 N N . LYS A 1 201 ? -6.728 -12.330 19.215 1.00 93.19 201 LYS A N 1
ATOM 1560 C CA . LYS A 1 201 ? -6.224 -13.710 19.055 1.00 93.19 201 LYS A CA 1
ATOM 1561 C C . LYS A 1 201 ? -7.343 -14.711 18.767 1.00 93.19 201 LYS A C 1
ATOM 1563 O O . LYS A 1 201 ? -7.196 -15.561 17.893 1.00 93.19 201 LYS A O 1
ATOM 1568 N N . ARG A 1 202 ? -8.471 -14.616 19.476 1.00 92.25 202 ARG A N 1
ATOM 1569 C CA . ARG A 1 202 ? -9.641 -15.480 19.231 1.00 92.25 202 ARG A CA 1
ATOM 1570 C C . ARG A 1 202 ? -10.255 -15.229 17.857 1.00 92.25 202 ARG A C 1
ATOM 1572 O O . ARG A 1 202 ? -10.575 -16.184 17.158 1.00 92.25 202 ARG A O 1
ATOM 1579 N N . PHE A 1 203 ? -10.369 -13.965 17.460 1.00 91.19 203 PHE A N 1
ATOM 1580 C CA . PHE A 1 203 ? -10.854 -13.583 16.137 1.00 91.19 203 PHE A CA 1
ATOM 1581 C C . PHE A 1 203 ? -9.946 -14.112 15.014 1.00 91.19 203 PHE A C 1
ATOM 1583 O O . PHE A 1 203 ? -10.443 -14.701 14.060 1.00 91.19 203 PHE A O 1
ATOM 1590 N N . VAL A 1 204 ? -8.624 -13.992 15.161 1.00 92.31 204 VAL A N 1
ATOM 1591 C CA . VAL A 1 204 ? -7.639 -14.520 14.201 1.00 92.31 204 VAL A CA 1
ATOM 1592 C C . VAL A 1 204 ? -7.744 -16.039 14.089 1.00 92.31 204 VAL A C 1
ATOM 1594 O O . VAL A 1 204 ? -7.852 -16.556 12.981 1.00 92.31 204 VAL A O 1
ATOM 1597 N N . ARG A 1 205 ? -7.823 -16.767 15.211 1.00 91.88 205 ARG A N 1
ATOM 1598 C CA . ARG A 1 205 ? -8.081 -18.221 15.183 1.00 91.88 205 ARG A CA 1
ATOM 1599 C C . ARG A 1 205 ? -9.398 -18.567 14.489 1.00 91.88 205 ARG A C 1
ATOM 1601 O O . ARG A 1 205 ? -9.463 -19.561 13.783 1.00 91.88 205 ARG A O 1
ATOM 1608 N N . SER A 1 206 ? -10.443 -17.754 14.646 1.00 91.31 206 SER A N 1
ATOM 1609 C CA . SER A 1 206 ? -11.703 -17.975 13.925 1.00 91.31 206 SER A CA 1
ATOM 1610 C C . SER A 1 206 ? -11.558 -17.771 12.415 1.00 91.31 206 SER A C 1
ATOM 1612 O O . SER A 1 206 ? -12.234 -18.460 11.660 1.00 91.31 206 SER A O 1
ATOM 1614 N N . ALA A 1 207 ? -10.708 -16.840 11.972 1.00 89.06 207 ALA A N 1
ATOM 1615 C CA . ALA A 1 207 ? -10.499 -16.556 10.551 1.00 89.06 207 ALA A CA 1
ATOM 1616 C C . ALA A 1 207 ? -9.608 -17.603 9.857 1.00 89.06 207 ALA A C 1
ATOM 1618 O O . ALA A 1 207 ? -9.824 -17.905 8.691 1.00 89.06 207 ALA A O 1
ATOM 1619 N N . PHE A 1 208 ? -8.632 -18.174 10.572 1.00 88.94 208 PHE A N 1
ATOM 1620 C CA . PHE A 1 208 ? -7.642 -19.114 10.020 1.00 88.94 208 PHE A CA 1
ATOM 1621 C C . PHE A 1 208 ? -7.841 -20.577 10.460 1.00 88.94 208 PHE A C 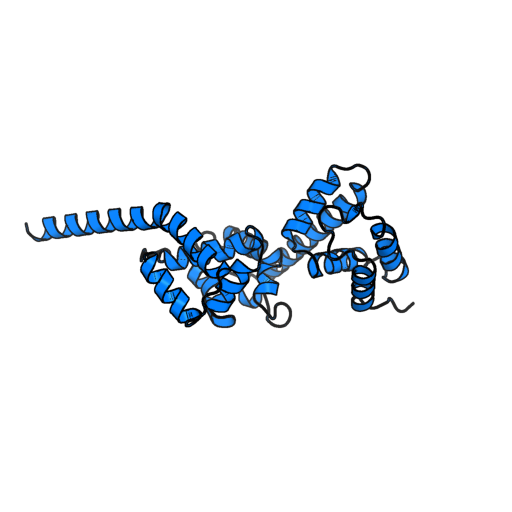1
ATOM 1623 O O . PHE A 1 208 ? -7.102 -21.469 10.039 1.00 88.94 208 PHE A O 1
ATOM 1630 N N . GLY A 1 209 ? -8.814 -20.850 11.330 1.00 85.19 209 GLY A N 1
ATOM 1631 C CA . GLY A 1 209 ? -8.977 -22.156 11.964 1.00 85.19 209 GLY A CA 1
ATOM 1632 C C . GLY A 1 209 ? -7.809 -22.505 12.897 1.00 85.19 209 GLY A C 1
ATOM 1633 O O . GLY A 1 209 ? -7.196 -21.641 13.524 1.00 85.19 209 GLY A O 1
ATOM 1634 N N . ASN A 1 210 ? -7.488 -23.798 12.996 1.00 81.06 210 ASN A N 1
ATOM 1635 C CA . ASN A 1 210 ? -6.446 -24.292 13.908 1.00 81.06 210 ASN A CA 1
ATOM 1636 C C . ASN A 1 210 ? -5.007 -23.994 13.443 1.00 81.06 210 ASN A C 1
ATOM 1638 O O . ASN A 1 210 ? -4.080 -24.156 14.231 1.00 81.06 210 ASN A O 1
ATOM 1642 N N . ASN A 1 211 ? -4.814 -23.547 12.197 1.00 83.56 211 ASN A N 1
ATOM 1643 C CA . ASN A 1 211 ? -3.497 -23.356 11.587 1.00 83.56 211 ASN A CA 1
ATOM 1644 C C . ASN A 1 211 ? -3.255 -21.879 11.256 1.00 83.56 211 ASN A C 1
ATOM 1646 O O . ASN A 1 211 ? -3.261 -21.481 10.092 1.00 83.56 211 ASN A O 1
ATOM 1650 N N . VAL A 1 212 ? -3.027 -21.064 12.287 1.00 88.06 212 VAL A N 1
ATOM 1651 C CA . VAL A 1 212 ? -2.620 -19.663 12.110 1.00 88.06 212 VAL A CA 1
ATOM 1652 C C . VAL A 1 212 ? -1.164 -19.625 11.617 1.00 88.06 212 VAL A C 1
ATOM 1654 O O . VAL A 1 212 ? -0.285 -20.165 12.292 1.00 88.06 212 VAL A O 1
ATOM 1657 N N . PRO A 1 213 ? -0.864 -19.015 10.455 1.00 90.94 213 PRO A N 1
ATOM 1658 C CA . PRO A 1 213 ? 0.515 -18.868 10.001 1.00 90.94 213 PRO A CA 1
ATOM 1659 C C . PRO A 1 213 ? 1.314 -17.959 10.943 1.00 90.94 213 PRO A C 1
ATOM 1661 O O . PRO A 1 213 ? 0.825 -16.901 11.331 1.00 90.94 213 PRO A O 1
ATOM 1664 N N . LYS A 1 214 ? 2.586 -18.285 11.217 1.00 90.75 214 LYS A N 1
ATOM 1665 C CA . LYS A 1 214 ? 3.467 -17.458 12.073 1.00 90.75 214 LYS A CA 1
ATOM 1666 C C . LYS A 1 214 ? 3.508 -15.978 11.654 1.00 90.75 214 LYS A C 1
ATOM 1668 O O . LYS A 1 214 ? 3.437 -15.093 12.492 1.00 90.75 214 LYS A O 1
ATOM 1673 N N . ARG A 1 215 ? 3.545 -15.707 10.346 1.00 87.56 215 ARG A N 1
ATOM 1674 C CA . ARG A 1 215 ? 3.516 -14.340 9.789 1.00 87.56 215 ARG A CA 1
ATOM 1675 C C . ARG A 1 215 ? 2.249 -13.547 10.159 1.00 87.56 215 ARG A C 1
ATOM 1677 O O . ARG A 1 215 ? 2.281 -12.323 10.217 1.00 87.56 215 ARG A O 1
ATOM 1684 N N . VAL A 1 216 ? 1.136 -14.237 10.416 1.00 91.69 216 VAL A N 1
ATOM 1685 C CA . VAL A 1 216 ? -0.118 -13.639 10.897 1.00 91.69 216 VAL A CA 1
ATOM 1686 C C . VAL A 1 216 ? -0.054 -13.405 12.408 1.00 91.69 216 VAL A C 1
ATOM 1688 O O . VAL A 1 216 ? -0.529 -12.373 12.877 1.00 91.69 216 VAL A O 1
ATOM 1691 N N . ASP A 1 217 ? 0.598 -14.286 13.175 1.00 90.31 217 ASP A N 1
ATOM 1692 C CA . ASP A 1 217 ? 0.878 -14.023 14.596 1.00 90.31 217 ASP A CA 1
ATOM 1693 C C . ASP A 1 217 ? 1.738 -12.762 14.784 1.00 90.31 217 ASP A C 1
ATOM 1695 O O . ASP A 1 217 ? 1.502 -11.988 15.716 1.00 90.31 217 ASP A O 1
ATOM 1699 N N . ASP A 1 218 ? 2.670 -12.490 13.866 1.00 92.94 218 ASP A N 1
ATOM 1700 C CA . ASP A 1 218 ? 3.476 -11.263 13.886 1.00 92.94 218 ASP A CA 1
ATOM 1701 C C . ASP A 1 218 ? 2.612 -9.994 13.722 1.00 92.94 218 ASP A C 1
ATOM 1703 O O . ASP A 1 218 ? 2.903 -8.967 14.342 1.00 92.94 218 ASP A O 1
ATOM 1707 N N . ILE A 1 219 ? 1.508 -10.054 12.961 1.00 95.38 219 ILE A N 1
ATOM 1708 C CA . ILE A 1 219 ? 0.521 -8.956 12.882 1.00 95.38 219 ILE A CA 1
ATOM 1709 C C . ILE A 1 219 ? -0.124 -8.731 14.254 1.00 95.38 219 ILE A C 1
ATOM 1711 O O . ILE A 1 219 ? -0.259 -7.592 14.704 1.00 95.38 219 ILE A O 1
ATOM 1715 N N . VAL A 1 220 ? -0.495 -9.805 14.958 1.00 94.88 220 VAL A N 1
ATOM 1716 C CA . VAL A 1 220 ? -1.086 -9.716 16.304 1.00 94.88 220 VAL A CA 1
ATOM 1717 C C . VAL A 1 220 ? -0.081 -9.161 17.316 1.00 94.88 220 VAL A C 1
ATOM 1719 O O . VAL A 1 220 ? -0.463 -8.387 18.195 1.00 94.88 220 VAL A O 1
ATOM 1722 N N . ALA A 1 221 ? 1.203 -9.501 17.187 1.00 95.00 221 ALA A N 1
ATOM 1723 C CA . ALA A 1 221 ? 2.264 -8.928 18.012 1.00 95.00 221 ALA A CA 1
ATOM 1724 C C . ALA A 1 221 ? 2.415 -7.415 17.774 1.00 95.00 221 ALA A C 1
ATOM 1726 O O . ALA A 1 221 ? 2.459 -6.644 18.736 1.00 95.00 221 ALA A O 1
ATOM 1727 N N . ARG A 1 222 ? 2.400 -6.965 16.511 1.00 95.62 222 ARG A N 1
ATOM 1728 C CA . ARG A 1 222 ? 2.392 -5.528 16.174 1.00 95.62 222 ARG A CA 1
ATOM 1729 C C . ARG A 1 222 ? 1.137 -4.824 16.690 1.00 95.62 222 ARG A C 1
ATOM 1731 O O . ARG A 1 222 ? 1.235 -3.720 17.229 1.00 95.62 222 ARG A O 1
ATOM 1738 N N . TYR A 1 223 ? -0.023 -5.477 16.619 1.00 95.81 223 TYR A N 1
ATOM 1739 C CA . TYR A 1 223 ? -1.243 -4.959 17.232 1.00 95.81 223 TYR A CA 1
ATOM 1740 C C . TYR A 1 223 ? -1.117 -4.826 18.747 1.00 95.81 223 TYR A C 1
ATOM 1742 O O . TYR A 1 223 ? -1.555 -3.819 19.292 1.00 95.81 223 TYR A O 1
ATOM 1750 N N . ALA A 1 224 ? -0.508 -5.796 19.434 1.00 95.06 224 ALA A N 1
ATOM 1751 C CA . ALA A 1 224 ? -0.313 -5.720 20.877 1.00 95.06 224 ALA A CA 1
ATOM 1752 C C . ALA A 1 224 ? 0.464 -4.456 21.261 1.00 95.06 224 ALA A C 1
ATOM 1754 O O . ALA A 1 224 ? 0.016 -3.722 22.136 1.00 95.06 224 ALA A O 1
ATOM 1755 N N . VAL A 1 225 ? 1.539 -4.127 20.536 1.00 95.12 225 VAL A N 1
ATOM 1756 C CA . VAL A 1 225 ? 2.289 -2.873 20.736 1.00 95.12 225 VAL A CA 1
ATOM 1757 C C . VAL A 1 225 ? 1.389 -1.645 20.566 1.00 95.12 225 VAL A C 1
ATOM 1759 O O . VAL A 1 225 ? 1.427 -0.725 21.385 1.00 95.12 225 VAL A O 1
ATOM 1762 N N . ARG A 1 226 ? 0.537 -1.622 19.535 1.00 93.12 226 ARG A N 1
ATOM 1763 C CA . ARG A 1 226 ? -0.396 -0.507 19.322 1.00 93.12 226 A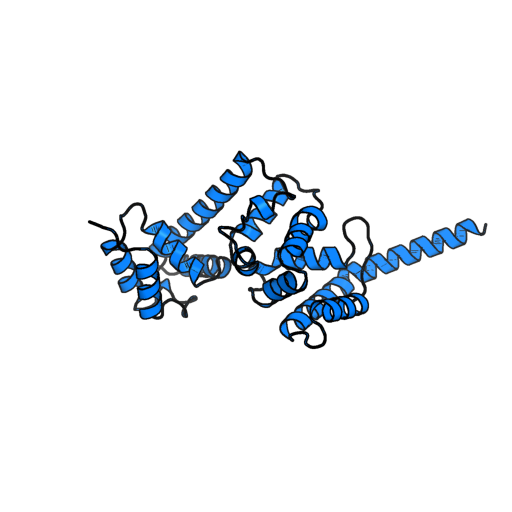RG A CA 1
ATOM 1764 C C . ARG A 1 226 ? -1.487 -0.434 20.392 1.00 93.12 226 ARG A C 1
ATOM 1766 O O . ARG A 1 226 ? -1.821 0.655 20.850 1.00 93.12 226 ARG A O 1
ATOM 1773 N N . TYR A 1 227 ? -2.018 -1.573 20.819 1.00 91.81 227 TYR A N 1
ATOM 1774 C CA . TYR A 1 227 ? -3.019 -1.666 21.876 1.00 91.81 227 TYR A CA 1
ATOM 1775 C C . TYR A 1 227 ? -2.468 -1.182 23.223 1.00 91.81 227 TYR A C 1
ATOM 1777 O O . TYR A 1 227 ? -3.173 -0.476 23.938 1.00 91.81 227 TYR A O 1
ATOM 1785 N N . GLU A 1 228 ? -1.214 -1.501 23.552 1.00 90.44 228 GLU A N 1
ATOM 1786 C CA . GLU A 1 228 ? -0.535 -0.970 24.743 1.00 90.44 228 GLU A CA 1
ATOM 1787 C C . GLU A 1 228 ? -0.476 0.562 24.728 1.00 90.44 228 GLU A C 1
ATOM 1789 O O . GLU A 1 228 ? -0.733 1.198 25.747 1.00 90.44 228 GLU A O 1
ATOM 1794 N N . LYS A 1 229 ? -0.182 1.152 23.564 1.00 88.94 229 LYS A N 1
ATOM 1795 C CA . LYS A 1 229 ? -0.031 2.602 23.409 1.00 88.94 229 LYS A CA 1
ATOM 1796 C C . LYS A 1 229 ? -1.361 3.359 23.360 1.00 88.94 229 LYS A C 1
ATOM 1798 O O . LYS A 1 229 ? -1.465 4.444 23.917 1.00 88.94 229 LYS A O 1
ATOM 1803 N N . GLU A 1 230 ? -2.340 2.836 22.628 1.00 87.38 230 GLU A N 1
ATOM 1804 C CA . GLU A 1 230 ? -3.570 3.563 22.279 1.00 87.38 230 GLU A CA 1
ATOM 1805 C C . GLU A 1 230 ? -4.801 2.950 22.962 1.00 87.38 230 GLU A C 1
ATOM 1807 O O . GLU A 1 230 ? -5.632 3.654 23.535 1.00 87.38 230 GLU A O 1
ATOM 1812 N N . GLY A 1 231 ? -4.914 1.621 22.929 1.00 81.88 231 GLY A N 1
ATOM 1813 C CA . GLY A 1 231 ? -6.099 0.895 23.386 1.00 81.88 231 GLY A CA 1
ATOM 1814 C C . GLY A 1 231 ? -6.262 0.859 24.905 1.00 81.88 231 GLY A C 1
ATOM 1815 O O . GLY A 1 231 ? -7.368 1.075 25.400 1.00 81.88 231 GLY A O 1
ATOM 1816 N N . LYS A 1 232 ? -5.181 0.610 25.657 1.00 79.31 232 LYS A N 1
ATOM 1817 C CA . LYS A 1 232 ? -5.217 0.616 27.130 1.00 79.31 232 LYS A CA 1
ATOM 1818 C C . LYS A 1 232 ? -5.581 1.988 27.672 1.00 79.31 232 LYS A C 1
ATOM 1820 O O . LYS A 1 232 ? -6.505 2.086 28.469 1.00 79.31 232 LYS A O 1
ATOM 1825 N N . THR A 1 233 ? -4.932 3.033 27.165 1.00 81.62 233 THR A N 1
ATOM 1826 C CA . THR A 1 233 ? -5.216 4.414 27.564 1.00 81.62 233 THR A CA 1
ATOM 1827 C C . THR A 1 233 ? -6.684 4.773 27.342 1.00 81.62 233 THR A C 1
ATOM 1829 O O . THR A 1 233 ? -7.320 5.304 28.249 1.00 81.62 233 THR A O 1
ATOM 1832 N N . ALA A 1 234 ? -7.260 4.427 26.185 1.00 79.69 234 ALA A N 1
ATOM 1833 C CA . ALA A 1 234 ? -8.681 4.654 25.922 1.00 79.69 234 ALA A CA 1
ATOM 1834 C C . ALA A 1 234 ? -9.592 3.889 26.902 1.00 79.69 234 ALA A C 1
ATOM 1836 O O . ALA A 1 234 ? -10.539 4.460 27.442 1.00 79.69 234 ALA A O 1
ATOM 1837 N N . ASN A 1 235 ? -9.284 2.619 27.178 1.00 80.62 235 ASN A N 1
ATOM 1838 C CA . ASN A 1 235 ? -10.054 1.795 28.113 1.00 80.62 235 ASN A CA 1
ATOM 1839 C C . ASN A 1 235 ? -9.974 2.302 29.560 1.00 80.62 235 ASN A C 1
ATOM 1841 O O . ASN A 1 235 ? -10.973 2.261 30.278 1.00 80.62 235 ASN A O 1
ATOM 1845 N N . ASP A 1 236 ? -8.815 2.795 29.992 1.00 82.31 236 ASP A N 1
ATOM 1846 C CA . ASP A 1 236 ? -8.643 3.359 31.331 1.00 82.31 236 ASP A CA 1
ATOM 1847 C C . ASP A 1 236 ? -9.432 4.666 31.486 1.00 82.31 236 ASP A C 1
ATOM 1849 O O . ASP A 1 236 ? -10.099 4.870 32.502 1.00 82.31 236 ASP A O 1
ATOM 1853 N N . ILE A 1 237 ? -9.440 5.518 30.453 1.00 81.25 237 ILE A N 1
ATOM 1854 C CA . ILE A 1 237 ? -10.276 6.728 30.419 1.00 81.25 237 ILE A CA 1
ATOM 1855 C C . ILE A 1 237 ? -11.762 6.362 30.516 1.00 81.25 237 ILE A C 1
ATOM 1857 O O . ILE A 1 237 ? -12.468 6.926 31.353 1.00 81.25 237 ILE A O 1
ATOM 1861 N N . LEU A 1 238 ? -12.232 5.402 29.712 1.00 79.50 238 LEU A N 1
ATOM 1862 C CA . LEU A 1 238 ? -13.632 4.960 29.728 1.00 79.50 238 LEU A CA 1
ATOM 1863 C C . LEU A 1 238 ? -14.050 4.437 31.106 1.00 79.50 238 LEU A C 1
ATOM 1865 O O . LEU A 1 238 ? -15.046 4.904 31.656 1.00 79.50 238 LEU A O 1
ATOM 1869 N N . ARG A 1 239 ? -13.248 3.554 31.714 1.00 83.94 239 ARG A N 1
ATOM 1870 C CA . ARG A 1 239 ? -13.513 3.032 33.066 1.00 83.94 239 ARG A CA 1
ATOM 1871 C C . ARG A 1 239 ? -13.591 4.136 34.116 1.00 83.94 239 ARG A C 1
ATOM 1873 O O . ARG A 1 239 ? -14.443 4.083 35.000 1.00 83.94 239 ARG A O 1
ATOM 1880 N N . ASN A 1 240 ? -12.717 5.139 34.032 1.00 86.44 240 ASN A N 1
ATOM 1881 C CA . ASN A 1 240 ? -12.724 6.266 34.964 1.00 86.44 240 ASN A 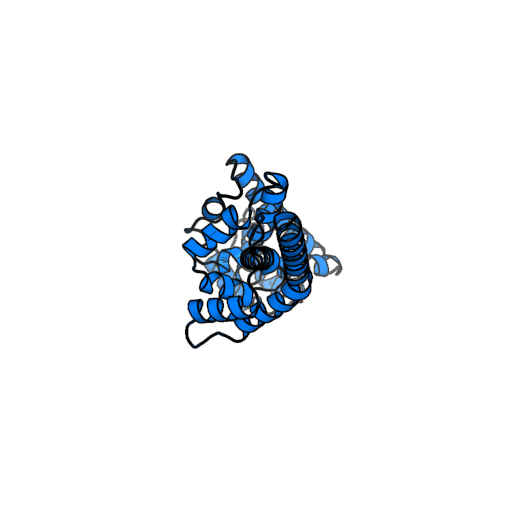CA 1
ATOM 1882 C C . ASN A 1 240 ? -13.987 7.129 34.813 1.00 86.44 240 ASN A C 1
ATOM 1884 O O . ASN A 1 240 ? -14.548 7.574 35.819 1.00 86.44 240 ASN A O 1
ATOM 1888 N N . ILE A 1 241 ? -14.463 7.337 33.580 1.00 84.81 241 ILE A N 1
ATOM 1889 C CA . ILE A 1 241 ? -15.724 8.042 33.309 1.00 84.81 241 ILE A CA 1
ATOM 1890 C C . ILE A 1 241 ? -16.905 7.244 33.869 1.00 84.81 241 ILE A C 1
ATOM 1892 O O . ILE A 1 241 ? -17.698 7.795 34.631 1.00 84.81 241 ILE A O 1
ATOM 1896 N N . GLU A 1 242 ? -16.998 5.950 33.561 1.00 87.94 242 GLU A N 1
ATOM 1897 C CA . GLU A 1 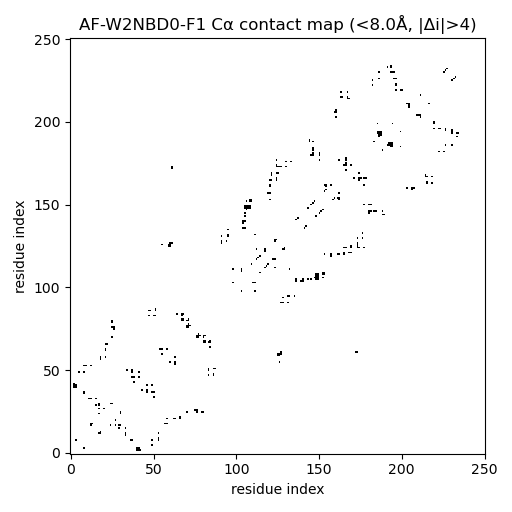242 ? -18.068 5.069 34.052 1.00 87.94 242 GLU A CA 1
ATOM 1898 C C . GLU A 1 242 ? -18.118 5.030 35.585 1.00 87.94 242 GLU A C 1
ATOM 1900 O O . GLU A 1 242 ? -19.185 5.188 36.179 1.00 87.94 242 GLU A O 1
ATOM 1905 N N . ALA A 1 243 ? -16.960 4.904 36.241 1.00 88.75 243 ALA A N 1
ATOM 1906 C CA . ALA A 1 243 ? -16.861 4.942 37.698 1.00 88.75 243 ALA A CA 1
ATOM 1907 C C . ALA A 1 243 ? -17.306 6.294 38.283 1.00 88.75 243 ALA A C 1
ATOM 1909 O O . ALA A 1 243 ? -17.906 6.336 39.358 1.00 88.75 243 ALA A O 1
ATOM 1910 N N . THR A 1 244 ? -17.028 7.400 37.587 1.00 91.19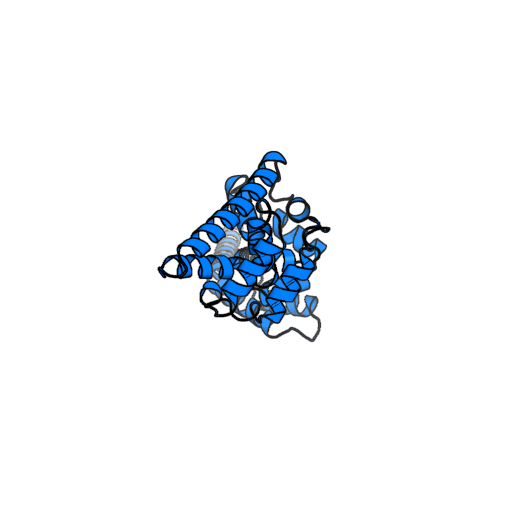 244 THR A N 1
ATOM 1911 C CA . THR A 1 244 ? -17.464 8.743 38.000 1.00 91.19 244 THR A CA 1
ATOM 1912 C C . THR A 1 244 ? -18.979 8.888 37.877 1.00 91.19 244 THR A C 1
ATOM 1914 O O . THR A 1 244 ? -19.622 9.300 38.842 1.00 91.19 244 THR A O 1
ATOM 1917 N N . ILE A 1 245 ? -19.557 8.467 36.746 1.00 90.62 245 ILE A N 1
ATOM 1918 C CA . ILE A 1 245 ? -21.009 8.474 36.511 1.00 90.62 245 ILE A CA 1
ATOM 1919 C C . ILE A 1 245 ? -21.730 7.640 37.575 1.00 90.62 245 ILE A 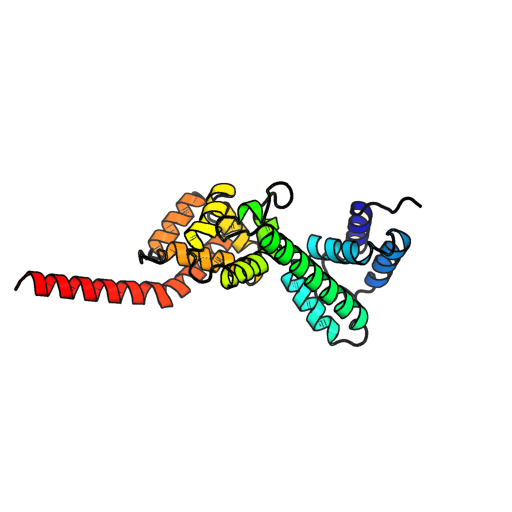C 1
ATOM 1921 O O . ILE A 1 245 ? -22.697 8.113 38.174 1.00 90.62 245 ILE A O 1
ATOM 1925 N N . ALA A 1 246 ? -21.233 6.431 37.857 1.00 90.69 246 ALA A N 1
ATOM 1926 C CA . ALA A 1 246 ? -21.817 5.542 38.858 1.00 90.69 246 ALA A CA 1
ATOM 1927 C C . ALA A 1 246 ? -21.861 6.185 40.255 1.00 90.69 246 ALA A C 1
ATOM 1929 O O . ALA A 1 246 ? -22.876 6.081 40.934 1.00 90.69 246 ALA A O 1
ATOM 1930 N N . ARG A 1 247 ? -20.801 6.903 40.660 1.00 90.81 247 ARG A N 1
ATOM 1931 C CA . ARG A 1 247 ? -20.762 7.631 41.944 1.00 90.81 247 ARG A CA 1
ATOM 1932 C C . ARG A 1 247 ? -21.761 8.785 41.992 1.00 90.81 247 ARG A C 1
ATOM 1934 O O . ARG A 1 247 ? -22.402 8.981 43.020 1.00 90.81 247 ARG A O 1
ATOM 1941 N N . THR A 1 248 ? -21.893 9.541 40.902 1.00 90.81 248 THR A N 1
ATOM 1942 C CA . THR A 1 248 ? -22.827 10.676 40.830 1.00 90.81 248 THR A CA 1
ATOM 1943 C C . THR A 1 248 ? -24.291 10.254 40.736 1.00 90.81 248 THR A C 1
ATOM 1945 O O . THR A 1 248 ? -25.149 11.017 41.148 1.00 90.81 248 THR A O 1
ATOM 1948 N N . ALA A 1 249 ? -24.587 9.053 40.227 1.00 81.31 249 ALA A N 1
ATOM 1949 C CA . ALA A 1 249 ? -25.951 8.526 40.135 1.00 81.31 249 ALA A CA 1
ATOM 1950 C C . ALA A 1 249 ? -26.490 7.964 41.467 1.00 81.31 249 ALA A C 1
ATOM 1952 O O . ALA A 1 249 ? -27.685 7.711 41.588 1.00 81.31 249 ALA A O 1
ATOM 1953 N N . THR A 1 250 ? -25.615 7.739 42.452 1.00 76.38 250 THR A N 1
ATOM 1954 C CA . THR A 1 250 ? -25.964 7.258 43.803 1.00 76.38 250 THR A CA 1
ATOM 1955 C C . THR A 1 250 ? -26.115 8.368 44.855 1.00 76.38 250 THR A C 1
ATOM 1957 O O . THR A 1 250 ? -26.339 8.048 46.022 1.00 76.38 250 THR A O 1
ATOM 1960 N N . LEU A 1 251 ? -25.974 9.641 44.466 1.00 57.47 251 LEU A N 1
ATOM 1961 C CA . LEU A 1 251 ? -26.191 10.837 45.298 1.00 57.47 251 LEU A CA 1
ATOM 1962 C C . LEU A 1 251 ? -27.521 11.504 44.935 1.00 57.47 251 LEU A C 1
ATOM 1964 O O . LEU A 1 251 ? -28.177 12.013 45.869 1.00 57.47 251 LEU A O 1
#

pLDDT: mean 87.93, std 8.73, range [36.0, 97.25]

Radius of gyration: 22.6 Å; Cα contacts (8 Å, |Δi|>4): 229; chains: 1; bounding box: 53×39×83 Å

Mean predicted aligned error: 7.52 Å

Solvent-accessible surface area (backbone atoms only — not comparable to full-atom values): 13876 Å² total; per-residue (Å²): 133,85,57,60,56,72,67,58,56,46,51,52,39,50,74,62,56,61,64,79,38,70,90,50,38,82,76,35,89,54,38,65,58,49,54,50,49,44,61,79,33,34,58,80,94,48,38,66,58,52,55,50,54,49,47,58,71,62,36,48,37,63,62,49,51,52,38,28,59,55,32,45,76,38,86,93,32,21,69,63,21,49,55,51,47,54,49,52,54,47,51,54,51,51,53,53,46,54,40,57,77,69,62,61,54,55,71,36,45,65,71,76,47,36,62,91,82,30,77,48,64,52,57,40,44,48,34,62,57,47,64,49,46,54,53,48,32,49,71,79,44,65,86,56,61,54,42,72,27,39,48,43,56,50,33,72,74,53,35,65,49,44,53,46,48,34,42,50,72,42,56,69,78,55,20,40,66,60,49,52,38,53,48,40,50,44,41,19,54,100,75,74,51,59,54,51,66,68,56,49,52,53,50,50,37,70,59,46,46,96,66,66,54,69,58,49,52,52,52,53,52,56,43,41,58,49,36,65,70,53,38,47,55,52,51,52,52,49,51,53,50,54,55,49,51,56,58,63,73,77,109

Foldseek 3Di:
DQADDLVVLLVVCVVLVLLPDLLCNQVDPCNVVSLVVLVVRDPPVCSLVSVLVSCLVRAQVVSNLVSLVVLCVDPSRVVVSVSNNVSLVVVLVVLLVVCVVVVPELLCQCVSVPCVQPVAVLSVLSHPNVVSVVVSNCVSPVPDQNLVRPVVVVCVRQNPVSLLVSCLVDDCVSCVVSLVSVLCVCQPTPVGDHHALVNVVVVQCVRVPPDRDVSSVVSSVVSNVVCVVPVVVVVVVVVVVVVVVVVVVVD